Protein AF-A0A9E6VTM2-F1 (afdb_monomer)

Structure (mmCIF, N/CA/C/O backbone):
data_AF-A0A9E6VTM2-F1
#
_entry.id   AF-A0A9E6VTM2-F1
#
loop_
_atom_site.group_PDB
_atom_site.id
_atom_site.type_symbol
_atom_site.label_atom_id
_atom_site.label_alt_id
_atom_site.label_comp_id
_atom_site.label_asym_id
_atom_site.label_entity_id
_atom_site.label_seq_id
_atom_site.pdbx_PDB_ins_code
_atom_site.Cartn_x
_atom_site.Cartn_y
_atom_site.Cartn_z
_atom_site.occupancy
_atom_site.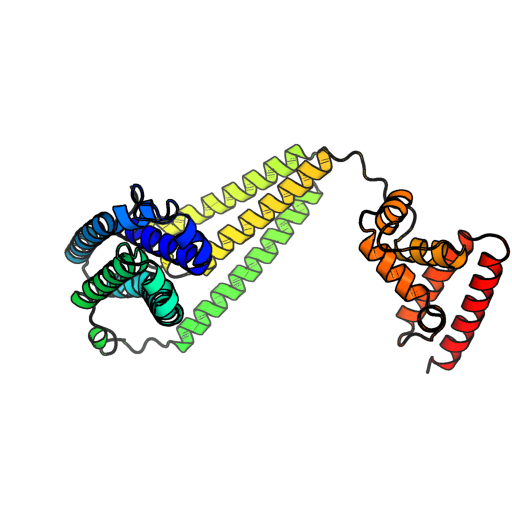B_iso_or_equiv
_atom_site.auth_seq_id
_atom_site.auth_comp_id
_atom_site.auth_asym_id
_atom_site.auth_atom_id
_atom_site.pdbx_PDB_model_num
ATOM 1 N N . MET A 1 1 ? 21.887 11.847 -20.473 1.00 47.59 1 MET A N 1
ATOM 2 C CA . MET A 1 1 ? 21.434 11.194 -21.716 1.00 47.59 1 MET A CA 1
ATOM 3 C C . MET A 1 1 ? 20.920 9.835 -21.279 1.00 47.59 1 MET A C 1
ATOM 5 O O . MET A 1 1 ? 21.710 9.084 -20.726 1.00 47.59 1 MET A O 1
ATOM 9 N N . THR A 1 2 ? 19.608 9.614 -21.324 1.00 58.47 2 THR A N 1
ATOM 10 C CA . THR A 1 2 ? 18.990 8.364 -20.850 1.00 58.47 2 THR A CA 1
ATOM 11 C C . THR A 1 2 ? 19.355 7.230 -21.805 1.00 58.47 2 THR A C 1
ATOM 13 O O . THR A 1 2 ? 19.385 7.455 -23.014 1.00 58.47 2 THR A O 1
ATOM 16 N N . ASP A 1 3 ? 19.664 6.047 -21.276 1.00 86.19 3 ASP A N 1
ATOM 17 C CA . ASP A 1 3 ? 19.927 4.847 -22.076 1.00 86.19 3 ASP A CA 1
ATOM 18 C C . ASP A 1 3 ? 18.663 4.485 -22.884 1.00 86.19 3 ASP A C 1
ATOM 20 O O . ASP A 1 3 ? 17.558 4.437 -22.339 1.00 86.19 3 ASP A O 1
ATOM 24 N N . ASN A 1 4 ? 18.801 4.247 -24.193 1.00 90.94 4 ASN A N 1
ATOM 25 C CA . ASN A 1 4 ? 17.683 3.879 -25.068 1.00 90.94 4 ASN A CA 1
ATOM 26 C C . ASN A 1 4 ? 17.001 2.570 -24.623 1.00 90.94 4 ASN A C 1
ATOM 28 O O . ASN A 1 4 ? 15.799 2.398 -24.837 1.00 90.94 4 ASN A O 1
ATOM 32 N N . ILE A 1 5 ? 17.744 1.660 -23.980 1.00 92.12 5 ILE A N 1
ATOM 33 C CA . ILE A 1 5 ? 17.194 0.432 -23.391 1.00 92.12 5 ILE A CA 1
ATOM 34 C C . ILE A 1 5 ? 16.280 0.768 -22.208 1.00 92.12 5 ILE A C 1
ATOM 36 O O . ILE A 1 5 ? 15.181 0.219 -22.100 1.00 92.12 5 ILE A O 1
ATOM 40 N N . GLU A 1 6 ? 16.702 1.699 -21.351 1.00 92.44 6 GLU A N 1
ATOM 41 C CA . GLU A 1 6 ? 15.925 2.159 -20.197 1.00 92.44 6 GLU A CA 1
ATOM 42 C C . GLU A 1 6 ? 14.650 2.886 -20.640 1.00 92.44 6 GLU A C 1
ATOM 44 O O . GLU A 1 6 ? 13.576 2.629 -20.098 1.00 92.44 6 GLU A O 1
ATOM 49 N N . LEU A 1 7 ? 14.732 3.721 -21.680 1.00 92.44 7 LEU A N 1
ATOM 50 C CA . LEU A 1 7 ? 13.567 4.422 -22.227 1.00 92.44 7 LEU A CA 1
ATOM 51 C C . LEU A 1 7 ? 12.510 3.448 -22.777 1.00 92.44 7 LEU A C 1
ATOM 53 O O . LEU A 1 7 ? 11.313 3.612 -22.523 1.00 92.44 7 LEU A O 1
ATOM 57 N N . HIS A 1 8 ? 12.942 2.404 -23.492 1.00 95.94 8 HIS A N 1
ATOM 58 C CA . HIS A 1 8 ? 12.048 1.351 -23.984 1.00 95.94 8 HIS A CA 1
ATOM 59 C C . HIS A 1 8 ? 11.409 0.558 -22.836 1.00 95.94 8 HIS A C 1
ATOM 61 O O . HIS A 1 8 ? 10.194 0.335 -22.829 1.00 95.94 8 HIS A O 1
ATOM 67 N N . GLN A 1 9 ? 12.206 0.200 -21.824 1.00 95.12 9 GLN A N 1
ATOM 68 C CA . GLN A 1 9 ? 11.729 -0.464 -20.610 1.00 95.12 9 GLN A CA 1
ATOM 69 C C . GLN A 1 9 ? 10.670 0.379 -19.886 1.00 95.12 9 GLN A C 1
ATOM 71 O O . GLN A 1 9 ? 9.600 -0.131 -19.545 1.00 95.12 9 GLN A O 1
ATOM 76 N N . GLU A 1 10 ? 10.935 1.668 -19.665 1.00 94.00 10 GLU A N 1
ATOM 77 C CA . GLU A 1 10 ? 10.018 2.583 -18.985 1.00 94.00 10 GLU A CA 1
ATOM 78 C C . GLU A 1 10 ? 8.695 2.722 -19.750 1.00 94.00 10 GLU A C 1
ATOM 80 O O . GLU A 1 10 ? 7.619 2.697 -19.143 1.00 94.00 10 GLU A O 1
ATOM 85 N N . ASN A 1 11 ? 8.758 2.805 -21.083 1.00 95.00 11 ASN A N 1
ATOM 86 C CA . ASN A 1 11 ? 7.574 2.891 -21.932 1.00 95.00 11 ASN A CA 1
ATOM 87 C C . ASN A 1 11 ? 6.686 1.642 -21.815 1.00 95.00 11 ASN A C 1
ATOM 89 O O . ASN A 1 11 ? 5.478 1.768 -21.596 1.00 95.00 11 ASN A O 1
ATOM 93 N N . ILE A 1 12 ? 7.277 0.443 -21.897 1.00 95.56 12 ILE A N 1
ATOM 94 C CA . ILE A 1 12 ? 6.547 -0.821 -21.711 1.00 95.56 12 ILE A CA 1
ATOM 95 C C . ILE A 1 12 ? 5.970 -0.897 -20.292 1.00 95.56 12 ILE A C 1
ATOM 97 O O . ILE A 1 12 ? 4.799 -1.237 -20.116 1.00 95.56 12 ILE A O 1
ATOM 101 N N . TRP A 1 13 ? 6.756 -0.544 -19.273 1.00 95.00 13 TRP A N 1
ATOM 102 C CA . TRP A 1 13 ? 6.330 -0.630 -17.876 1.00 95.00 13 TRP A CA 1
ATOM 103 C C . TRP A 1 13 ? 5.119 0.254 -17.585 1.00 95.00 13 TRP A C 1
ATOM 105 O O . TRP A 1 13 ? 4.129 -0.221 -17.023 1.00 95.00 13 TRP A O 1
ATOM 115 N N . ARG A 1 14 ? 5.166 1.522 -18.010 1.00 93.88 14 ARG A N 1
ATOM 116 C CA . ARG A 1 14 ? 4.063 2.472 -17.821 1.00 93.88 14 ARG A CA 1
ATOM 117 C C . ARG A 1 14 ? 2.807 2.035 -18.563 1.00 93.88 14 ARG A C 1
ATOM 119 O O . ARG A 1 14 ? 1.719 2.106 -17.991 1.00 93.88 14 ARG A O 1
ATOM 126 N N . PHE A 1 15 ? 2.950 1.528 -19.789 1.00 96.00 15 PHE A N 1
ATOM 127 C CA . PHE A 1 15 ? 1.818 0.976 -20.528 1.00 96.00 15 PHE A CA 1
ATOM 128 C C . PHE A 1 15 ? 1.153 -0.176 -19.759 1.00 96.00 15 PHE A C 1
ATOM 130 O O . PHE A 1 15 ? -0.068 -0.175 -19.589 1.00 96.00 15 PHE A O 1
ATOM 137 N N . ILE A 1 16 ? 1.938 -1.133 -19.249 1.00 94.44 16 ILE A N 1
ATOM 138 C CA . ILE A 1 16 ? 1.422 -2.277 -18.480 1.00 94.44 16 ILE A CA 1
ATOM 139 C C . ILE A 1 16 ? 0.750 -1.811 -17.184 1.00 94.44 16 ILE A C 1
ATOM 141 O O . ILE A 1 16 ? -0.324 -2.304 -16.832 1.00 94.44 16 ILE A O 1
ATOM 145 N N . ASP A 1 17 ? 1.347 -0.862 -16.465 1.00 93.44 17 ASP A N 1
ATOM 146 C CA . ASP A 1 17 ? 0.784 -0.366 -15.208 1.00 93.44 17 ASP A CA 1
ATOM 147 C C . ASP A 1 17 ? -0.589 0.291 -15.423 1.00 93.44 17 ASP A C 1
ATOM 149 O O . ASP A 1 17 ? -1.551 -0.074 -14.747 1.00 93.44 17 ASP A O 1
ATOM 153 N N . ILE A 1 18 ? -0.719 1.165 -16.426 1.00 92.75 18 ILE A N 1
ATOM 154 C CA . ILE A 1 18 ? -1.999 1.806 -16.768 1.00 92.75 18 ILE A CA 1
ATOM 155 C C . ILE A 1 18 ? -3.018 0.758 -17.235 1.00 92.75 18 ILE A C 1
ATOM 157 O O . ILE A 1 18 ? -4.151 0.735 -16.750 1.00 92.75 18 ILE A O 1
ATOM 161 N N . SER A 1 19 ? -2.607 -0.148 -18.125 1.00 92.31 19 SER A N 1
ATOM 162 C CA . SER A 1 19 ? -3.471 -1.200 -18.678 1.00 92.31 19 SER A CA 1
ATOM 163 C C . SER A 1 19 ? -4.052 -2.104 -17.593 1.00 92.31 19 SER A C 1
ATOM 165 O O . SER A 1 19 ? -5.228 -2.449 -17.632 1.00 92.31 19 SER A O 1
ATOM 167 N N . THR A 1 20 ? -3.243 -2.457 -16.591 1.00 92.31 20 THR A N 1
ATOM 168 C CA . THR A 1 20 ? -3.651 -3.388 -15.528 1.00 92.31 20 THR A CA 1
ATOM 169 C C . THR A 1 20 ? -4.470 -2.737 -14.411 1.00 92.31 20 THR A C 1
ATOM 171 O O . THR A 1 20 ? -5.129 -3.456 -13.659 1.00 92.31 20 THR A O 1
ATOM 174 N N . ARG A 1 21 ? -4.450 -1.403 -14.284 1.00 92.75 21 ARG A N 1
ATOM 175 C CA . ARG A 1 21 ? -5.167 -0.664 -13.227 1.00 92.75 21 ARG A CA 1
ATOM 176 C C . ARG A 1 21 ? -6.471 -0.027 -13.696 1.00 92.75 21 ARG A C 1
ATOM 178 O O . ARG A 1 21 ? -7.395 0.118 -12.897 1.00 92.75 21 ARG A O 1
ATOM 185 N N . CYS A 1 22 ? -6.548 0.392 -14.954 1.00 91.44 22 CYS A N 1
ATOM 186 C CA . CYS A 1 22 ? -7.733 1.046 -15.496 1.00 91.44 22 CYS A CA 1
ATOM 187 C C . CYS A 1 22 ? -8.780 0.018 -15.949 1.00 91.44 22 CYS A C 1
ATOM 189 O O . CYS A 1 22 ? -8.457 -1.054 -16.453 1.00 91.44 22 CYS A O 1
ATOM 191 N N . SER A 1 23 ? -10.063 0.351 -15.785 1.00 92.56 23 SER A N 1
ATOM 192 C CA . SER A 1 23 ? -11.151 -0.525 -16.231 1.00 92.56 23 SER A CA 1
ATOM 193 C C . SER A 1 23 ? -11.320 -0.483 -17.755 1.00 92.56 23 SER A C 1
ATOM 195 O O . SER A 1 23 ? -11.167 0.567 -18.377 1.00 92.56 23 SER A O 1
ATOM 197 N N . PHE A 1 24 ? -11.737 -1.598 -18.366 1.00 92.25 24 PHE A N 1
ATOM 198 C CA . PHE A 1 24 ? -12.072 -1.638 -19.800 1.00 92.25 24 PHE A CA 1
ATOM 199 C C . PHE A 1 24 ? -13.166 -0.647 -20.195 1.00 92.25 24 PHE A C 1
ATOM 201 O O . PHE A 1 24 ? -13.128 -0.091 -21.292 1.00 92.25 24 PHE A O 1
ATOM 208 N N . LYS A 1 25 ? -14.102 -0.373 -19.278 1.00 93.50 25 LYS A N 1
ATOM 209 C CA . LYS A 1 25 ? -15.132 0.653 -19.452 1.00 93.50 25 LYS A CA 1
ATOM 210 C C . LYS A 1 25 ? -14.511 2.019 -19.752 1.00 93.50 25 LYS A C 1
ATOM 212 O O . LYS A 1 25 ? -14.904 2.649 -20.727 1.00 93.50 25 LYS A O 1
ATOM 217 N N . TYR A 1 26 ? -13.496 2.417 -18.983 1.00 93.00 26 TYR A N 1
ATOM 218 C CA . TYR A 1 26 ? -12.787 3.675 -19.207 1.00 93.00 26 TYR A CA 1
ATOM 219 C C . TYR A 1 26 ? -12.193 3.743 -20.618 1.00 93.00 26 TYR A C 1
ATOM 221 O O . TYR A 1 26 ? -12.369 4.735 -21.320 1.00 93.00 26 TYR A O 1
ATOM 229 N N . PHE A 1 27 ? -11.515 2.682 -21.065 1.00 91.38 27 PHE A N 1
ATOM 230 C CA . PHE A 1 27 ? -10.920 2.667 -22.401 1.00 91.38 27 PHE A CA 1
ATOM 231 C C . PHE A 1 27 ? -11.981 2.766 -23.496 1.00 91.38 27 PHE A C 1
ATOM 233 O O . PHE A 1 27 ? -11.832 3.571 -24.410 1.00 91.38 27 PHE A O 1
ATOM 240 N N . LYS A 1 28 ? -13.080 2.020 -23.361 1.00 90.38 28 LYS A N 1
ATOM 241 C CA . LYS A 1 28 ? -14.183 2.010 -24.327 1.00 90.38 28 LYS A CA 1
ATOM 242 C C . LYS A 1 28 ? -14.867 3.373 -24.466 1.00 90.38 28 LYS A C 1
ATOM 244 O O . LYS A 1 28 ? -15.203 3.766 -25.576 1.00 90.38 28 LYS A O 1
ATOM 249 N N . GLU A 1 29 ? -15.047 4.095 -23.363 1.00 92.50 29 GLU A N 1
ATOM 250 C CA . GLU A 1 29 ? -15.687 5.421 -23.347 1.00 92.50 29 GLU A CA 1
ATOM 251 C C . GLU A 1 29 ? -14.806 6.531 -23.942 1.00 92.50 29 GLU A C 1
ATOM 253 O O . GLU A 1 29 ? -15.321 7.572 -24.339 1.00 92.50 29 GLU A O 1
ATOM 258 N N . ASN A 1 30 ? -13.489 6.316 -24.022 1.00 89.88 30 ASN A N 1
ATOM 259 C CA . ASN A 1 30 ? -12.522 7.328 -24.459 1.00 89.88 30 ASN A CA 1
ATOM 260 C C . ASN A 1 30 ? -11.929 7.067 -25.856 1.00 89.88 30 ASN A C 1
ATOM 262 O O . ASN A 1 30 ? -11.051 7.813 -26.289 1.00 89.88 30 ASN A O 1
ATOM 266 N N . ILE A 1 31 ? -12.386 6.029 -26.561 1.00 89.94 31 ILE A N 1
ATOM 267 C CA . ILE A 1 31 ? -12.043 5.789 -27.969 1.00 89.94 31 ILE A CA 1
ATOM 268 C C . ILE A 1 31 ? -13.051 6.531 -28.850 1.00 89.94 31 ILE A C 1
ATOM 270 O O . ILE A 1 31 ? -14.263 6.407 -28.671 1.00 89.94 31 ILE A O 1
ATOM 274 N N . SER A 1 32 ? -12.564 7.288 -29.833 1.00 87.12 32 SER A N 1
ATOM 275 C CA . SER A 1 32 ? -13.401 8.008 -30.796 1.00 87.12 32 SER A CA 1
ATOM 276 C C . SER A 1 32 ? -12.893 7.817 -32.229 1.00 87.12 32 SER A C 1
ATOM 278 O O . SER A 1 32 ? -11.809 7.287 -32.464 1.00 87.12 32 SER A O 1
ATOM 280 N N . LYS A 1 33 ? -13.666 8.267 -33.227 1.00 84.12 33 LYS A N 1
ATOM 281 C CA . LYS A 1 33 ? -13.214 8.243 -34.632 1.00 84.12 33 LYS A CA 1
ATOM 282 C C . LYS A 1 33 ? -11.979 9.121 -34.866 1.00 84.12 33 LYS A C 1
ATOM 284 O O . LYS A 1 33 ? -11.169 8.797 -35.724 1.00 84.12 33 LYS A O 1
ATOM 289 N N . THR A 1 34 ? -11.856 10.225 -34.128 1.00 86.50 34 THR A N 1
ATOM 290 C CA . THR A 1 34 ? -10.728 11.164 -34.231 1.00 86.50 34 THR A CA 1
ATOM 291 C C . THR A 1 34 ? -9.561 10.782 -33.329 1.00 86.50 34 THR A C 1
ATOM 293 O O . THR A 1 34 ? -8.441 11.218 -33.574 1.00 86.50 34 THR A O 1
ATOM 296 N N . ASN A 1 35 ? -9.807 9.957 -32.311 1.00 82.56 35 ASN A N 1
ATOM 297 C CA . ASN A 1 35 ? -8.786 9.421 -31.434 1.00 82.56 35 ASN A CA 1
ATOM 298 C C . ASN A 1 35 ? -8.960 7.899 -31.307 1.00 82.56 35 ASN A C 1
ATOM 300 O O . ASN A 1 35 ? -9.694 7.432 -30.428 1.00 82.56 35 ASN A O 1
ATOM 304 N N . PRO A 1 36 ? -8.321 7.118 -32.197 1.00 83.38 36 PRO A N 1
ATOM 305 C CA . PRO A 1 36 ? -8.502 5.670 -32.240 1.00 83.38 36 PRO A CA 1
ATOM 306 C C . PRO A 1 36 ? -7.987 4.977 -30.973 1.00 8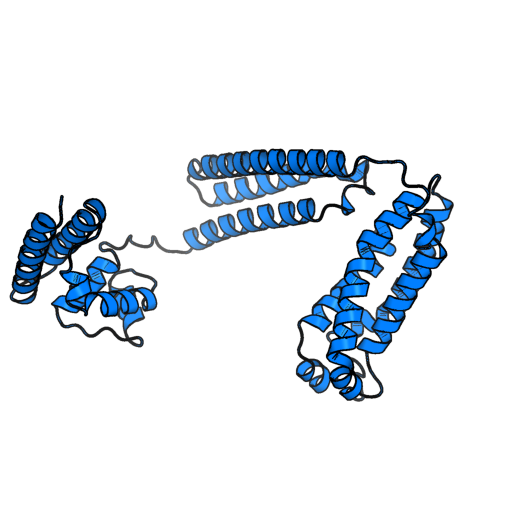3.38 36 PRO A C 1
ATOM 308 O O . PRO A 1 36 ? -8.344 3.829 -30.722 1.00 83.38 36 PRO A O 1
ATOM 311 N N . PHE A 1 37 ? -7.181 5.670 -30.168 1.00 88.25 37 PHE A N 1
ATOM 312 C CA . PHE A 1 37 ? -6.600 5.175 -28.931 1.00 88.25 37 PHE A CA 1
ATOM 313 C C . PHE A 1 37 ? -7.097 6.000 -27.742 1.00 88.25 37 PHE A C 1
ATOM 315 O O . PHE A 1 37 ? -7.325 7.200 -27.851 1.00 88.25 37 PHE A O 1
ATOM 322 N N . SER A 1 38 ? -7.224 5.381 -26.567 1.00 87.50 38 SER A N 1
ATOM 323 C CA . SER A 1 38 ? -7.479 6.148 -25.341 1.00 87.50 38 SER A CA 1
ATOM 324 C C . SER A 1 38 ? -6.367 7.196 -25.150 1.00 87.50 38 SER A C 1
ATOM 326 O O . SER A 1 38 ? -5.194 6.823 -25.256 1.00 87.50 38 SER A O 1
ATOM 328 N N . PRO A 1 39 ? -6.680 8.468 -24.818 1.00 88.62 39 PRO A N 1
ATOM 329 C CA . PRO A 1 39 ? -5.673 9.500 -24.553 1.00 88.62 39 PRO A CA 1
ATOM 330 C C . PRO A 1 39 ? -4.613 9.080 -23.527 1.00 88.62 39 PRO A C 1
ATOM 332 O O . PRO A 1 39 ? -3.472 9.522 -23.614 1.00 88.62 39 PRO A O 1
ATOM 335 N N . LEU A 1 40 ? -4.969 8.200 -22.580 1.00 91.00 40 LEU A N 1
ATOM 336 C CA . LEU A 1 40 ? -4.026 7.672 -21.591 1.00 91.00 40 LEU A CA 1
ATOM 337 C C . LEU A 1 40 ? -2.998 6.709 -22.186 1.00 91.00 40 LEU A C 1
ATOM 339 O O . LEU A 1 40 ? -1.883 6.635 -21.684 1.00 91.00 40 LEU A O 1
ATOM 343 N N . LEU A 1 41 ? -3.368 5.945 -23.216 1.00 93.56 41 LEU A N 1
ATOM 344 C CA . LEU A 1 41 ? -2.508 4.912 -23.799 1.00 93.56 41 LEU A CA 1
ATOM 345 C C . LEU A 1 41 ? -1.828 5.367 -25.092 1.00 93.56 41 LEU A C 1
ATOM 347 O O . LEU A 1 41 ? -0.749 4.872 -25.413 1.00 93.56 41 LEU A O 1
ATOM 351 N N . ALA A 1 42 ? -2.420 6.327 -25.807 1.00 92.06 42 ALA A N 1
ATOM 352 C CA . ALA A 1 42 ? -1.932 6.801 -27.098 1.00 92.06 42 ALA A CA 1
ATOM 353 C C . ALA A 1 42 ? -0.442 7.205 -27.090 1.00 92.06 42 ALA A C 1
ATOM 355 O O . ALA A 1 42 ? 0.275 6.757 -27.984 1.00 92.06 42 ALA A O 1
ATOM 356 N N . PRO A 1 43 ? 0.083 7.955 -26.093 1.00 94.12 43 PRO A N 1
ATOM 357 C CA . PRO A 1 43 ? 1.497 8.335 -26.085 1.00 94.12 43 PRO A CA 1
ATOM 358 C C . PRO A 1 43 ? 2.447 7.135 -26.033 1.00 94.12 43 PRO A C 1
ATOM 360 O O . PRO A 1 43 ? 3.514 7.168 -26.641 1.00 94.12 43 PRO A O 1
ATOM 363 N N . PHE A 1 44 ? 2.063 6.069 -25.331 1.00 93.75 44 PHE A N 1
ATOM 364 C CA . PHE A 1 44 ? 2.899 4.880 -25.179 1.00 93.75 44 PHE A CA 1
ATOM 365 C C . PHE A 1 44 ? 2.897 4.035 -26.447 1.00 93.75 44 PHE A C 1
ATOM 367 O O . PHE A 1 44 ? 3.956 3.597 -26.885 1.00 93.75 44 PHE A O 1
ATOM 374 N N . VAL A 1 45 ? 1.724 3.857 -27.061 1.00 92.75 45 VAL A N 1
ATOM 375 C CA . VAL A 1 45 ? 1.560 3.083 -28.300 1.00 92.75 45 VAL A CA 1
ATOM 376 C C . VAL A 1 45 ? 2.244 3.785 -29.472 1.00 92.75 45 VAL A C 1
ATOM 378 O O . VAL A 1 45 ? 3.000 3.153 -30.207 1.00 92.75 45 VAL A O 1
ATOM 381 N N . ASN A 1 46 ? 2.046 5.100 -29.612 1.00 92.12 46 ASN A N 1
ATOM 382 C CA . ASN A 1 46 ? 2.619 5.880 -30.712 1.00 92.12 46 ASN A CA 1
ATOM 383 C C . ASN A 1 46 ? 4.155 5.871 -30.691 1.00 92.12 46 ASN A C 1
ATOM 385 O O . ASN A 1 46 ? 4.784 5.856 -31.746 1.00 92.12 46 ASN A O 1
ATOM 389 N N . ASN A 1 47 ? 4.759 5.842 -29.499 1.00 93.25 47 ASN A N 1
ATOM 390 C CA . ASN A 1 47 ? 6.213 5.821 -29.346 1.00 93.25 47 ASN A CA 1
ATOM 391 C C . ASN A 1 47 ? 6.804 4.407 -29.248 1.00 93.25 47 ASN A C 1
ATOM 393 O O . ASN A 1 47 ? 8.010 4.247 -29.427 1.00 93.25 47 ASN A O 1
ATOM 397 N N . ALA A 1 48 ? 5.992 3.372 -29.003 1.00 93.62 48 ALA A N 1
ATOM 398 C CA . ALA A 1 48 ? 6.479 2.020 -28.729 1.00 93.62 48 ALA A CA 1
ATOM 399 C C . ALA A 1 48 ? 7.366 1.466 -29.849 1.00 93.62 48 ALA A C 1
ATOM 401 O O . ALA A 1 48 ? 8.419 0.894 -29.575 1.00 93.62 48 ALA A O 1
ATOM 402 N N . ARG A 1 49 ? 6.979 1.675 -31.115 1.00 95.69 49 ARG A N 1
ATOM 403 C CA . ARG A 1 49 ? 7.782 1.211 -32.255 1.00 95.69 49 ARG A CA 1
ATOM 404 C C . ARG A 1 49 ? 9.099 1.972 -32.378 1.00 95.69 49 ARG A C 1
ATOM 406 O O . ARG A 1 49 ? 10.127 1.354 -32.627 1.00 95.69 49 ARG A O 1
ATOM 413 N N . LEU A 1 50 ? 9.079 3.289 -32.169 1.00 94.31 50 LEU A N 1
ATOM 414 C CA . LEU A 1 50 ? 10.288 4.113 -32.184 1.00 94.31 50 LEU A CA 1
ATOM 415 C C . LEU A 1 50 ? 11.278 3.655 -31.104 1.00 94.31 50 LEU A C 1
ATOM 417 O O . LEU A 1 50 ? 12.456 3.456 -31.402 1.00 94.31 50 LEU A O 1
ATOM 421 N N . TYR A 1 51 ? 10.798 3.459 -29.875 1.00 95.94 51 TYR A N 1
ATOM 422 C CA . TYR A 1 51 ? 11.632 3.021 -28.757 1.00 95.94 51 TYR A CA 1
ATOM 423 C C . TYR A 1 51 ? 12.140 1.594 -28.931 1.00 95.94 51 TYR A C 1
ATOM 425 O O . TYR A 1 51 ? 13.299 1.333 -28.627 1.00 95.94 51 TYR A O 1
ATOM 433 N N . PHE A 1 52 ? 11.348 0.702 -29.526 1.00 97.12 52 PHE A N 1
ATOM 434 C CA . PHE A 1 52 ? 11.816 -0.635 -29.880 1.00 97.12 52 PHE A CA 1
ATOM 435 C C . PHE A 1 52 ? 12.978 -0.598 -30.892 1.00 97.12 52 PHE A C 1
ATOM 437 O O . PHE A 1 52 ? 13.998 -1.255 -30.693 1.00 97.12 52 PHE A O 1
ATOM 444 N N . GLU A 1 53 ? 12.888 0.219 -31.946 1.00 95.75 53 GLU A N 1
ATOM 445 C CA . GLU A 1 53 ? 13.989 0.354 -32.915 1.00 95.75 53 GLU A CA 1
ATOM 446 C C . GLU A 1 53 ? 15.229 1.044 -32.313 1.00 95.75 53 GLU A C 1
ATOM 448 O O . GLU A 1 53 ? 16.365 0.784 -32.719 1.00 95.75 53 GLU A O 1
ATOM 453 N N . GLN A 1 54 ? 15.053 1.933 -31.331 1.00 93.56 54 GLN A N 1
ATOM 454 C CA . GLN A 1 54 ? 16.169 2.488 -30.557 1.00 93.56 54 GLN A CA 1
ATOM 455 C C . GLN A 1 54 ? 16.811 1.431 -29.651 1.00 93.56 54 GLN A C 1
ATOM 457 O O . GLN A 1 54 ? 18.033 1.298 -29.666 1.00 93.56 54 GLN A O 1
ATOM 462 N N . PHE A 1 55 ? 16.002 0.635 -28.949 1.00 96.69 55 PHE A N 1
ATOM 463 C CA . PHE A 1 55 ? 16.444 -0.501 -28.141 1.00 96.69 55 PHE A CA 1
ATOM 464 C C . PHE A 1 55 ? 17.295 -1.478 -28.960 1.00 96.69 55 PHE A C 1
ATOM 466 O O . PHE A 1 55 ? 18.404 -1.806 -28.549 1.00 96.69 55 PHE A O 1
ATOM 473 N N . LYS A 1 56 ? 16.836 -1.873 -30.156 1.00 97.31 56 LYS A N 1
ATOM 474 C CA . LYS A 1 56 ? 17.595 -2.755 -31.060 1.00 97.31 56 LYS A CA 1
ATOM 475 C C . LYS A 1 56 ? 18.980 -2.208 -31.384 1.00 97.31 56 LYS A C 1
ATOM 477 O O . LYS A 1 56 ? 19.972 -2.929 -31.305 1.00 97.31 56 LYS A O 1
ATOM 482 N N . ARG A 1 57 ? 19.050 -0.928 -31.762 1.00 94.56 57 ARG A N 1
ATOM 483 C CA . ARG A 1 57 ? 20.318 -0.270 -32.109 1.00 94.56 57 ARG A CA 1
ATOM 484 C C . ARG A 1 57 ? 21.264 -0.219 -30.916 1.00 94.56 57 ARG A C 1
ATOM 486 O O . ARG A 1 57 ? 22.431 -0.568 -31.062 1.00 94.56 57 ARG A O 1
ATOM 493 N N . GLU A 1 58 ? 20.757 0.168 -29.751 1.00 94.75 58 GLU A N 1
ATOM 494 C CA . GLU A 1 58 ? 21.558 0.253 -28.530 1.00 94.75 58 GLU A CA 1
ATOM 495 C C . GLU A 1 58 ? 22.064 -1.121 -28.090 1.00 94.75 58 GLU A C 1
ATOM 497 O O . GLU A 1 58 ? 23.241 -1.267 -27.773 1.00 94.75 58 GLU A O 1
ATOM 502 N N . LEU A 1 59 ? 21.220 -2.152 -28.168 1.00 94.88 59 LEU A N 1
ATOM 503 C CA . LEU A 1 59 ? 21.610 -3.524 -27.863 1.00 94.88 59 LEU A CA 1
ATOM 504 C C . LEU A 1 59 ? 22.778 -3.985 -28.743 1.00 94.88 59 LEU A C 1
ATOM 506 O O . LEU A 1 59 ? 23.767 -4.507 -28.233 1.00 94.88 59 LEU A O 1
ATOM 510 N N . VAL A 1 60 ? 22.715 -3.734 -30.053 1.00 94.56 60 VAL A N 1
ATOM 511 C CA . VAL A 1 60 ? 23.815 -4.055 -30.978 1.00 94.56 60 VAL A CA 1
ATOM 512 C C . VAL A 1 60 ? 25.095 -3.294 -30.615 1.00 94.56 60 VAL A C 1
ATOM 514 O O . VAL A 1 60 ? 26.179 -3.880 -30.621 1.00 94.56 60 VAL A O 1
ATOM 517 N N . ILE A 1 61 ? 24.989 -2.011 -30.258 1.00 91.50 61 ILE A N 1
ATOM 518 C CA . ILE A 1 61 ? 26.135 -1.196 -29.831 1.00 91.50 61 ILE A CA 1
ATOM 519 C C . ILE A 1 61 ? 26.752 -1.768 -28.550 1.00 91.50 61 ILE A C 1
ATOM 521 O O . ILE A 1 61 ? 27.972 -1.936 -28.494 1.00 91.50 61 ILE A O 1
ATOM 525 N N . GLN A 1 62 ? 25.943 -2.102 -27.543 1.00 92.44 62 GLN A N 1
ATOM 526 C CA . GLN A 1 62 ? 26.427 -2.694 -26.294 1.00 92.44 62 GLN A CA 1
ATOM 527 C C . GLN A 1 62 ? 27.104 -4.045 -26.542 1.00 92.44 62 GLN A C 1
ATOM 529 O O . GLN A 1 62 ? 28.208 -4.273 -26.048 1.00 92.44 62 GLN A O 1
ATOM 534 N N . LEU A 1 63 ? 26.508 -4.898 -27.378 1.00 92.44 63 LEU A N 1
ATOM 535 C CA . LEU A 1 63 ? 27.084 -6.185 -27.769 1.00 92.44 63 LEU A CA 1
ATOM 536 C C . LEU A 1 63 ? 28.426 -6.029 -28.495 1.00 92.44 63 LEU A C 1
ATOM 538 O O . LEU A 1 63 ? 29.364 -6.752 -28.178 1.00 92.44 63 LEU A O 1
ATOM 542 N N . SER A 1 64 ? 28.558 -5.064 -29.412 1.00 92.56 64 SER A N 1
ATOM 543 C CA . SER A 1 64 ? 29.815 -4.829 -30.145 1.00 92.56 64 SER A CA 1
ATOM 544 C C . SER A 1 64 ? 30.982 -4.382 -29.256 1.00 92.56 64 SER A C 1
ATOM 546 O O . SER A 1 64 ? 32.142 -4.561 -29.620 1.00 92.56 64 SER A O 1
ATOM 548 N N . LYS A 1 65 ? 30.679 -3.792 -28.094 1.00 92.62 65 LYS A N 1
ATOM 549 C CA . LYS A 1 65 ? 31.665 -3.288 -27.129 1.00 92.62 65 LYS A CA 1
ATOM 550 C C . LYS A 1 65 ? 31.966 -4.298 -26.019 1.00 92.62 65 LYS A C 1
ATOM 552 O O . LYS A 1 65 ? 32.914 -4.103 -25.261 1.00 92.62 65 LYS A O 1
ATOM 557 N N . ALA A 1 66 ? 31.149 -5.340 -25.876 1.00 90.44 66 ALA A N 1
ATOM 558 C CA . ALA A 1 66 ? 31.229 -6.263 -24.758 1.00 90.44 66 ALA A CA 1
ATOM 559 C C . ALA A 1 66 ? 32.294 -7.342 -24.991 1.00 90.44 66 ALA A C 1
ATOM 561 O O . ALA A 1 66 ? 32.220 -8.112 -25.942 1.00 90.44 66 ALA A O 1
ATOM 562 N N . ILE A 1 67 ? 33.239 -7.462 -24.054 1.00 91.44 67 ILE A N 1
ATOM 563 C CA . ILE A 1 67 ? 34.181 -8.596 -24.015 1.00 91.44 67 ILE A CA 1
ATOM 564 C C . ILE A 1 67 ? 33.430 -9.894 -23.670 1.00 91.44 67 ILE A C 1
ATOM 566 O O . ILE A 1 67 ? 33.727 -10.959 -24.201 1.00 91.44 67 ILE A O 1
ATOM 570 N N . ASN A 1 68 ? 32.435 -9.798 -22.783 1.00 89.12 68 ASN A N 1
ATOM 571 C CA . ASN A 1 68 ? 31.550 -10.892 -22.408 1.00 89.12 68 ASN A CA 1
ATOM 572 C C . ASN A 1 68 ? 30.094 -10.397 -22.463 1.00 89.12 68 ASN A C 1
ATOM 574 O O . ASN A 1 68 ? 29.735 -9.535 -21.659 1.00 89.12 68 ASN A O 1
ATOM 578 N N . PRO A 1 69 ? 29.250 -10.919 -23.370 1.00 89.81 69 PRO A N 1
ATOM 579 C CA . PRO A 1 69 ? 27.867 -10.470 -23.501 1.00 89.81 69 PRO A CA 1
ATOM 580 C C . PRO A 1 69 ? 26.929 -11.090 -22.449 1.00 89.81 69 PRO A C 1
ATOM 582 O O . PRO A 1 69 ? 25.814 -10.605 -22.275 1.00 89.81 69 PRO A O 1
ATOM 585 N N . ALA A 1 70 ? 27.346 -12.127 -21.710 1.00 91.19 70 ALA A N 1
ATOM 586 C CA . ALA A 1 70 ? 26.468 -12.829 -20.767 1.00 91.19 70 ALA A CA 1
ATOM 587 C C . ALA A 1 70 ? 25.850 -11.924 -19.675 1.00 91.19 70 ALA A C 1
ATOM 589 O O . ALA A 1 70 ? 24.646 -12.047 -19.440 1.00 91.19 70 ALA A O 1
ATOM 590 N N . PRO A 1 71 ? 26.586 -10.981 -19.045 1.00 91.50 71 PRO A N 1
ATOM 591 C CA . PRO A 1 71 ? 25.995 -10.047 -18.085 1.00 91.50 71 PRO A CA 1
ATOM 592 C C . PRO A 1 71 ? 24.884 -9.176 -18.683 1.00 91.50 71 PRO A C 1
ATOM 594 O O . PRO A 1 71 ? 23.891 -8.925 -18.006 1.00 91.50 71 PRO A O 1
ATOM 597 N N . ILE A 1 72 ? 25.013 -8.772 -19.954 1.00 91.56 72 ILE A N 1
ATOM 598 C CA . ILE A 1 72 ? 23.984 -7.998 -20.670 1.00 91.56 72 ILE A CA 1
ATOM 599 C C . ILE A 1 72 ? 22.715 -8.845 -20.817 1.00 91.56 72 ILE A C 1
ATOM 601 O O . ILE A 1 72 ? 21.619 -8.376 -20.528 1.00 91.56 72 ILE A O 1
ATOM 605 N N . GLY A 1 73 ? 22.858 -10.117 -21.198 1.00 93.50 73 GLY A N 1
ATOM 606 C CA . GLY A 1 73 ? 21.726 -11.039 -21.309 1.00 93.50 73 GLY A CA 1
ATOM 607 C C . GLY A 1 73 ? 20.989 -11.245 -19.984 1.00 93.50 73 GLY A C 1
ATOM 608 O O . GLY A 1 73 ? 19.760 -11.202 -19.951 1.00 93.50 73 GLY A O 1
ATOM 609 N N . ILE A 1 74 ? 21.726 -11.425 -18.881 1.00 89.69 74 ILE A N 1
ATOM 610 C CA . ILE A 1 74 ? 21.141 -11.562 -17.536 1.00 89.69 74 ILE A CA 1
ATOM 611 C C . ILE A 1 74 ? 20.375 -10.289 -17.154 1.00 89.69 74 ILE A C 1
ATOM 613 O O . ILE A 1 74 ? 19.228 -10.373 -16.712 1.00 89.69 74 ILE A O 1
ATOM 617 N N . ASP A 1 75 ? 20.983 -9.120 -17.363 1.00 92.25 75 ASP A N 1
ATOM 618 C CA . ASP A 1 75 ? 20.375 -7.824 -17.071 1.00 92.25 75 ASP A CA 1
ATOM 619 C C . ASP A 1 75 ? 19.073 -7.609 -17.862 1.00 92.25 75 ASP A C 1
ATOM 621 O O . ASP A 1 75 ? 18.017 -7.382 -17.267 1.00 92.25 75 ASP A O 1
ATOM 625 N N . LEU A 1 76 ? 19.097 -7.802 -19.183 1.00 94.69 76 LEU A N 1
ATOM 626 C CA . LEU A 1 76 ? 17.915 -7.657 -20.038 1.00 94.69 76 LEU A CA 1
ATOM 627 C C . LEU A 1 76 ? 16.785 -8.610 -19.647 1.00 94.69 76 LEU A C 1
ATOM 629 O O . LEU A 1 76 ? 15.636 -8.185 -19.524 1.00 94.69 76 LEU A O 1
ATOM 633 N N . ARG A 1 77 ? 17.087 -9.888 -19.394 1.00 93.75 77 ARG A N 1
ATOM 634 C CA . ARG A 1 77 ? 16.070 -10.844 -18.931 1.00 93.75 77 ARG A CA 1
ATOM 635 C C . ARG A 1 77 ? 15.467 -10.407 -17.600 1.00 93.75 77 ARG A C 1
ATOM 637 O O . ARG A 1 77 ? 14.246 -10.414 -17.464 1.00 93.75 77 ARG A O 1
ATOM 644 N N . SER A 1 78 ? 16.295 -9.968 -16.650 1.00 90.50 78 SER A N 1
ATOM 645 C CA . SER A 1 78 ? 15.821 -9.510 -15.338 1.00 90.50 78 SER A CA 1
ATOM 646 C C . SER A 1 78 ? 14.879 -8.300 -15.434 1.00 90.50 78 SER A C 1
ATOM 648 O O . SER A 1 78 ? 13.885 -8.235 -14.710 1.00 90.50 78 SER A O 1
ATOM 650 N N . ARG A 1 79 ? 15.143 -7.378 -16.371 1.00 92.00 79 ARG A N 1
ATOM 651 C CA . ARG A 1 79 ? 14.344 -6.164 -16.595 1.00 92.00 79 ARG A CA 1
ATOM 652 C C . ARG A 1 79 ? 13.042 -6.434 -17.343 1.00 92.00 79 ARG A C 1
ATOM 654 O O . ARG A 1 79 ? 12.001 -5.896 -16.968 1.00 92.00 79 ARG A O 1
ATOM 661 N N . PHE A 1 80 ? 13.100 -7.245 -18.400 1.00 95.19 80 PHE A N 1
ATOM 662 C CA . PHE A 1 80 ? 11.997 -7.396 -19.347 1.00 95.19 80 PHE A CA 1
ATOM 663 C C . PHE A 1 80 ? 11.131 -8.638 -19.094 1.00 95.19 80 PHE A C 1
ATOM 665 O O . PHE A 1 80 ? 9.915 -8.551 -19.221 1.00 95.19 80 PHE A O 1
ATOM 672 N N . TYR A 1 81 ? 11.673 -9.794 -18.704 1.00 95.12 81 TYR A N 1
ATOM 673 C CA . TYR A 1 81 ? 10.869 -11.031 -18.727 1.00 95.12 81 TYR A CA 1
ATOM 674 C C . TYR A 1 81 ? 9.709 -10.993 -17.729 1.00 95.12 81 TYR A C 1
ATOM 676 O O . TYR A 1 81 ? 8.576 -11.291 -18.094 1.00 95.12 81 TYR A O 1
ATOM 684 N N . LEU A 1 82 ? 9.943 -10.489 -16.513 1.00 90.75 82 LEU A N 1
ATOM 685 C CA . LEU A 1 82 ? 8.885 -10.373 -15.507 1.00 90.75 82 LEU A CA 1
ATOM 686 C C . LEU A 1 82 ? 7.711 -9.498 -15.983 1.00 90.75 82 LEU A C 1
ATOM 688 O O . LEU A 1 82 ? 6.547 -9.821 -15.734 1.00 90.75 82 LEU A O 1
ATOM 692 N N . MET A 1 83 ? 7.994 -8.380 -16.662 1.00 93.56 83 MET A N 1
ATOM 693 C CA . MET A 1 83 ? 6.948 -7.498 -17.192 1.00 93.56 83 MET A CA 1
ATOM 694 C C . MET A 1 83 ? 6.250 -8.101 -18.417 1.00 93.56 83 MET A C 1
ATOM 696 O O . MET A 1 83 ? 5.028 -7.993 -18.520 1.00 93.56 83 MET A O 1
ATOM 700 N N . ILE A 1 84 ? 6.997 -8.772 -19.299 1.00 95.19 84 ILE A N 1
ATOM 701 C CA . ILE A 1 84 ? 6.468 -9.455 -20.485 1.00 95.19 84 ILE A CA 1
ATOM 702 C C . ILE A 1 84 ? 5.495 -10.557 -20.055 1.00 95.19 84 ILE A C 1
ATOM 704 O O . ILE A 1 84 ? 4.360 -10.601 -20.535 1.00 95.19 84 ILE A O 1
ATOM 708 N N . ASP A 1 85 ? 5.887 -11.387 -19.089 1.00 93.50 85 ASP A N 1
ATOM 709 C CA . ASP A 1 85 ? 5.051 -12.468 -18.567 1.00 93.50 85 ASP A CA 1
ATOM 710 C C . ASP A 1 85 ? 3.814 -11.916 -17.861 1.00 93.50 85 ASP A C 1
ATOM 712 O O . ASP A 1 85 ? 2.696 -12.393 -18.074 1.00 93.50 85 ASP A O 1
ATOM 716 N N . ARG A 1 86 ? 3.977 -10.862 -17.048 1.00 93.19 86 ARG A N 1
ATOM 717 C CA . ARG A 1 86 ? 2.849 -10.183 -16.396 1.00 93.19 86 ARG A CA 1
ATOM 718 C C . ARG A 1 86 ? 1.837 -9.677 -17.422 1.00 93.19 86 ARG A C 1
ATOM 720 O O . ARG A 1 86 ? 0.637 -9.867 -17.221 1.00 93.19 86 ARG A O 1
ATOM 727 N N . TYR A 1 87 ? 2.300 -9.037 -18.495 1.00 96.81 87 TYR A N 1
ATOM 728 C CA . TYR A 1 87 ? 1.414 -8.506 -19.525 1.00 96.81 87 TYR A CA 1
ATOM 729 C C . TYR A 1 87 ? 0.744 -9.609 -20.339 1.00 96.81 87 TYR A C 1
ATOM 731 O O . TYR A 1 87 ? -0.468 -9.567 -20.515 1.00 96.81 87 TYR A O 1
ATOM 739 N N . THR A 1 88 ? 1.489 -10.629 -20.760 1.00 96.25 88 THR A N 1
ATOM 740 C CA . THR A 1 88 ? 0.958 -11.763 -21.537 1.00 96.25 88 THR A CA 1
ATOM 741 C C . THR A 1 88 ? -0.115 -12.525 -20.748 1.00 96.25 88 THR A C 1
ATOM 743 O O . THR A 1 88 ? -1.192 -12.840 -21.264 1.00 96.25 88 THR A O 1
ATOM 746 N N . ASN A 1 89 ? 0.120 -12.740 -19.450 1.00 96.00 89 ASN A N 1
ATOM 747 C CA . ASN A 1 89 ? -0.860 -13.339 -18.542 1.00 96.00 89 ASN A CA 1
ATOM 748 C C . ASN A 1 89 ? -2.091 -12.449 -18.323 1.00 96.00 89 ASN A C 1
ATOM 750 O O . ASN A 1 89 ? -3.207 -12.949 -18.196 1.00 96.00 89 ASN A O 1
ATOM 754 N N . TRP A 1 90 ? -1.913 -11.130 -18.242 1.00 97.12 90 TRP A N 1
ATOM 755 C CA . TRP A 1 90 ? -3.040 -10.208 -18.129 1.00 97.12 90 TRP A CA 1
ATOM 756 C C . TRP A 1 90 ? -3.852 -10.146 -19.428 1.00 97.12 90 TRP A C 1
ATOM 758 O O . TRP A 1 90 ? -5.077 -10.217 -19.373 1.00 97.12 90 TRP A O 1
ATOM 768 N N . TYR A 1 91 ? -3.189 -10.073 -20.582 1.00 97.31 91 TYR A N 1
ATOM 769 C CA . TYR A 1 91 ? -3.817 -10.008 -21.900 1.00 97.31 91 TYR A CA 1
ATOM 770 C C . TYR A 1 91 ? -4.688 -11.243 -22.152 1.00 97.31 91 TYR A C 1
ATOM 772 O O . TYR A 1 91 ? -5.872 -11.110 -22.448 1.00 97.31 91 TYR A O 1
ATOM 780 N N . SER A 1 92 ? -4.139 -12.446 -21.943 1.00 97.06 92 SER A N 1
ATOM 781 C CA . SER A 1 92 ? -4.870 -13.713 -22.124 1.00 97.06 92 SER A CA 1
ATOM 782 C C . SER A 1 92 ? -6.128 -13.805 -21.255 1.00 97.06 92 SER A C 1
ATOM 784 O O . SER A 1 92 ? -7.187 -14.186 -21.745 1.00 97.06 92 SER A O 1
ATOM 786 N N . LYS A 1 93 ? -6.056 -13.376 -19.988 1.00 97.56 93 LYS A N 1
ATOM 787 C CA . LYS A 1 93 ? -7.214 -13.344 -19.075 1.00 97.56 93 LYS A CA 1
ATOM 788 C C . LYS A 1 93 ? -8.295 -12.339 -19.472 1.00 97.56 93 LYS A C 1
ATOM 790 O O . LYS A 1 93 ? -9.413 -12.440 -18.979 1.00 97.56 93 LYS A O 1
ATOM 795 N N . ASN A 1 94 ? -7.966 -11.354 -20.304 1.00 96.94 94 ASN A N 1
ATOM 796 C CA . ASN A 1 94 ? -8.865 -10.261 -20.667 1.00 96.94 94 ASN A CA 1
ATOM 797 C C . ASN A 1 94 ? -9.177 -10.211 -22.168 1.00 96.94 94 ASN A C 1
ATOM 799 O O . ASN A 1 94 ? -9.717 -9.209 -22.639 1.00 96.94 94 ASN A O 1
ATOM 803 N N . ILE A 1 95 ? -8.869 -11.274 -22.916 1.00 96.81 95 ILE A N 1
ATOM 804 C CA . ILE A 1 95 ? -8.955 -11.285 -24.380 1.00 96.81 95 ILE A CA 1
ATOM 805 C C . ILE A 1 95 ? -10.362 -10.954 -24.902 1.00 96.81 95 ILE A C 1
ATOM 807 O O . ILE A 1 95 ? -10.496 -10.214 -25.871 1.00 96.81 95 ILE A O 1
ATOM 811 N N . GLU A 1 96 ? -11.423 -11.398 -24.221 1.00 96.19 96 GLU A N 1
ATOM 812 C CA . GLU A 1 96 ? -12.812 -11.089 -24.598 1.00 96.19 96 GLU A CA 1
ATOM 813 C C . GLU A 1 96 ? -13.125 -9.587 -24.488 1.00 96.19 96 GLU A C 1
ATOM 815 O O . GLU A 1 96 ? -13.668 -8.981 -25.416 1.00 96.19 96 GLU A O 1
ATOM 820 N N . ASN A 1 97 ? -12.722 -8.957 -23.379 1.00 95.00 97 ASN A N 1
ATOM 821 C CA . ASN A 1 97 ? -12.890 -7.518 -23.171 1.00 95.00 97 ASN A CA 1
ATOM 822 C C . ASN A 1 97 ? -12.064 -6.711 -24.175 1.00 95.00 97 ASN A C 1
ATOM 824 O O . ASN A 1 97 ? -12.540 -5.709 -24.709 1.00 95.00 97 ASN A O 1
ATOM 828 N N . ILE A 1 98 ? -10.844 -7.168 -24.444 1.00 95.19 98 ILE A N 1
ATOM 829 C CA . ILE A 1 98 ? -9.918 -6.571 -25.403 1.00 95.19 98 ILE A CA 1
ATOM 830 C C . ILE A 1 98 ? -10.511 -6.614 -26.821 1.00 95.19 98 ILE A C 1
ATOM 832 O O . ILE A 1 98 ? -10.588 -5.578 -27.481 1.00 95.19 98 ILE A O 1
ATOM 836 N N . ASN A 1 99 ? -11.033 -7.764 -27.254 1.00 93.81 99 ASN A N 1
ATOM 837 C CA . ASN A 1 99 ? -11.667 -7.928 -28.567 1.00 93.81 99 ASN A CA 1
ATOM 838 C C . ASN A 1 99 ? -12.911 -7.040 -28.737 1.00 93.81 99 ASN A C 1
ATOM 840 O O . ASN A 1 99 ? -13.214 -6.592 -29.844 1.00 93.81 99 ASN A O 1
ATOM 844 N N . SER A 1 100 ? -13.605 -6.713 -27.641 1.00 92.94 100 SER A N 1
ATOM 845 C CA . SER A 1 100 ? -14.766 -5.812 -27.667 1.00 92.94 100 SER A CA 1
ATOM 846 C C . SER A 1 100 ? -14.435 -4.353 -28.029 1.00 92.94 100 SER A C 1
ATOM 848 O O . SER A 1 100 ? -15.350 -3.571 -28.302 1.00 92.94 100 SER A O 1
ATOM 850 N N . LEU A 1 101 ? -13.149 -3.975 -28.045 1.00 89.12 101 LEU A N 1
ATOM 851 C CA . LEU A 1 101 ? -12.677 -2.634 -28.418 1.00 89.12 101 LEU A CA 1
ATOM 852 C C . LEU A 1 101 ? -12.580 -2.433 -29.942 1.00 89.12 101 LEU A C 1
ATOM 854 O O . LEU A 1 101 ? -12.448 -1.300 -30.406 1.00 89.12 101 LEU A O 1
ATOM 858 N N . GLY A 1 102 ? -12.696 -3.505 -30.732 1.00 88.38 102 GLY A N 1
ATOM 859 C CA . GLY A 1 102 ? -12.722 -3.447 -32.194 1.00 88.38 102 GLY A CA 1
ATOM 860 C C . GLY A 1 102 ? -11.350 -3.222 -32.841 1.00 88.38 102 GLY A C 1
ATOM 861 O O . GLY A 1 102 ? -10.315 -3.585 -32.292 1.00 88.38 102 GLY A O 1
ATOM 862 N N . ARG A 1 103 ? -11.340 -2.638 -34.050 1.00 82.06 103 ARG A N 1
ATOM 863 C CA . ARG A 1 103 ? -10.161 -2.590 -34.945 1.00 82.06 103 ARG A CA 1
ATOM 864 C C . ARG A 1 103 ? -8.965 -1.778 -34.425 1.00 82.06 103 ARG A C 1
ATOM 866 O O . ARG A 1 103 ? -7.869 -1.948 -34.941 1.00 82.06 103 ARG A O 1
ATOM 873 N N . ASN A 1 104 ? -9.152 -0.918 -33.425 1.00 82.50 104 ASN A N 1
ATOM 874 C CA . ASN A 1 104 ? -8.098 -0.046 -32.890 1.00 82.50 104 ASN A CA 1
ATOM 875 C C . ASN A 1 104 ? -7.601 -0.541 -31.527 1.00 82.50 104 ASN A C 1
ATOM 877 O O . ASN A 1 104 ? -7.547 0.195 -30.540 1.00 82.50 104 ASN A O 1
ATOM 881 N N . ASN A 1 105 ? -7.274 -1.828 -31.465 1.00 89.94 105 ASN A N 1
ATOM 882 C CA . ASN A 1 105 ? -6.902 -2.495 -30.233 1.00 89.94 105 ASN A CA 1
ATOM 883 C C . ASN A 1 105 ? -5.451 -2.181 -29.821 1.00 89.94 105 ASN A C 1
ATOM 885 O O . ASN A 1 105 ? -4.503 -2.869 -30.200 1.00 89.94 105 ASN A O 1
ATOM 889 N N . VAL A 1 106 ? -5.283 -1.153 -28.986 1.00 94.12 106 VAL A N 1
ATOM 890 C CA . VAL A 1 106 ? -3.983 -0.761 -28.404 1.00 94.12 106 VAL A CA 1
ATOM 891 C C . VAL A 1 106 ? -3.269 -1.893 -27.668 1.00 94.12 106 VAL A C 1
ATOM 893 O O . VAL A 1 106 ? -2.039 -1.924 -27.638 1.00 94.12 106 VAL A O 1
ATOM 896 N N . PHE A 1 107 ? -4.018 -2.821 -27.071 1.00 95.94 107 PHE A N 1
ATOM 897 C CA . PHE A 1 107 ? -3.442 -3.903 -26.281 1.00 95.94 107 PHE A CA 1
ATOM 898 C C . PHE A 1 107 ? -2.765 -4.941 -27.171 1.00 95.94 107 PHE A C 1
ATOM 900 O O . PHE A 1 107 ? -1.713 -5.462 -26.811 1.00 95.94 107 PHE A O 1
ATOM 907 N N . GLU A 1 108 ? -3.340 -5.221 -28.337 1.00 95.94 108 GLU A N 1
ATOM 908 C CA . GLU A 1 108 ? -2.762 -6.135 -29.322 1.00 95.94 108 GLU A CA 1
ATOM 909 C C . GLU A 1 108 ? -1.514 -5.537 -29.974 1.00 95.94 108 GLU A C 1
ATOM 911 O O . GLU A 1 108 ? -0.485 -6.202 -30.057 1.00 95.94 108 GLU A O 1
ATOM 916 N N . LEU A 1 109 ? -1.554 -4.247 -30.326 1.00 94.75 109 LEU A N 1
ATOM 917 C CA . LEU A 1 109 ? -0.372 -3.539 -30.829 1.00 94.75 109 LEU A CA 1
ATOM 918 C C . LEU A 1 109 ? 0.794 -3.617 -29.836 1.00 94.75 109 LEU A C 1
ATOM 920 O O . LEU A 1 109 ? 1.920 -3.929 -30.219 1.00 94.75 109 LEU A O 1
ATOM 924 N N . MET A 1 110 ? 0.524 -3.382 -28.551 1.00 97.06 110 MET A N 1
ATOM 925 C CA . MET A 1 110 ? 1.554 -3.483 -27.519 1.00 97.06 110 MET A CA 1
ATOM 926 C C . MET A 1 110 ? 1.977 -4.917 -27.223 1.00 97.06 110 MET A C 1
ATOM 928 O O . MET A 1 110 ? 3.149 -5.125 -26.920 1.00 97.06 110 MET A O 1
ATOM 932 N N . LEU A 1 111 ? 1.081 -5.903 -27.347 1.00 97.38 111 LEU A N 1
ATOM 933 C CA . LEU A 1 111 ? 1.446 -7.317 -27.244 1.00 97.38 111 LEU A CA 1
ATOM 934 C C . LEU A 1 111 ? 2.477 -7.689 -28.311 1.00 97.38 111 LEU A C 1
ATOM 936 O O . LEU A 1 111 ? 3.468 -8.335 -27.983 1.00 97.38 111 LEU A O 1
ATOM 940 N N . ASN A 1 112 ? 2.295 -7.207 -29.542 1.00 96.88 112 ASN A N 1
ATOM 941 C CA . ASN A 1 112 ? 3.248 -7.429 -30.626 1.00 96.88 112 ASN A CA 1
ATOM 942 C C . ASN A 1 112 ? 4.610 -6.789 -30.322 1.00 96.88 112 ASN A C 1
ATOM 944 O O . ASN A 1 112 ? 5.627 -7.459 -30.439 1.00 96.88 112 ASN A O 1
ATOM 948 N N . ILE A 1 113 ? 4.653 -5.539 -29.842 1.00 97.62 113 ILE A N 1
ATOM 949 C CA . ILE A 1 113 ? 5.926 -4.888 -29.469 1.00 97.62 113 ILE A CA 1
ATOM 950 C C . ILE A 1 113 ? 6.624 -5.608 -28.306 1.00 97.62 113 ILE A C 1
ATOM 952 O O . ILE A 1 113 ? 7.849 -5.744 -28.287 1.00 97.62 113 ILE A O 1
ATOM 956 N N . ILE A 1 114 ? 5.857 -6.072 -27.322 1.00 96.69 114 ILE A N 1
ATOM 957 C CA . ILE A 1 114 ? 6.359 -6.850 -26.188 1.00 96.69 114 ILE A CA 1
ATOM 958 C C . ILE A 1 114 ? 6.929 -8.197 -26.660 1.00 96.69 114 ILE A C 1
ATOM 960 O O . ILE A 1 114 ? 8.021 -8.579 -26.232 1.00 96.69 114 ILE A O 1
ATOM 964 N N . GLY A 1 115 ? 6.239 -8.874 -27.581 1.00 96.56 115 GLY A N 1
ATOM 965 C CA . GLY A 1 115 ? 6.716 -10.092 -28.235 1.00 96.56 115 GLY A CA 1
ATOM 966 C C . GLY A 1 115 ? 7.994 -9.861 -29.043 1.00 96.56 115 GLY A C 1
ATOM 967 O O . GLY A 1 115 ? 8.973 -10.574 -28.839 1.00 96.56 115 GLY A O 1
ATOM 968 N N . ASP A 1 116 ? 8.029 -8.812 -29.869 1.00 97.62 116 ASP A N 1
ATOM 969 C CA . ASP A 1 116 ? 9.204 -8.396 -30.646 1.00 97.62 116 ASP A CA 1
ATOM 970 C C . ASP A 1 116 ? 10.408 -8.106 -29.728 1.00 97.62 116 ASP A C 1
ATOM 972 O O . ASP A 1 116 ? 11.539 -8.487 -30.027 1.00 97.62 116 ASP A O 1
ATOM 976 N N . THR A 1 117 ? 10.170 -7.480 -28.570 1.00 97.81 117 THR A N 1
ATOM 977 C CA . THR A 1 117 ? 11.211 -7.220 -27.560 1.00 97.81 117 THR A CA 1
ATOM 978 C C . THR A 1 117 ? 11.775 -8.521 -26.994 1.00 97.81 117 THR A C 1
ATOM 980 O O . THR A 1 117 ? 12.994 -8.664 -26.895 1.00 97.81 117 THR A O 1
ATOM 983 N N . LYS A 1 118 ? 10.910 -9.490 -26.655 1.00 97.00 118 LYS A N 1
ATOM 984 C CA . LYS A 1 118 ? 11.341 -10.817 -26.191 1.00 97.00 118 LYS A CA 1
ATOM 985 C C . LYS A 1 118 ? 12.174 -11.529 -27.257 1.00 97.00 118 LYS A C 1
ATOM 987 O O . LYS A 1 118 ? 13.277 -11.980 -26.956 1.00 97.00 118 LYS A O 1
ATOM 992 N N . ALA A 1 119 ? 11.675 -11.560 -28.492 1.00 96.81 119 ALA A N 1
ATOM 993 C CA . ALA A 1 119 ? 12.329 -12.215 -29.617 1.00 96.81 119 ALA A CA 1
ATOM 994 C C . ALA A 1 119 ? 13.704 -11.601 -29.925 1.00 96.81 119 ALA A C 1
ATOM 996 O O . ALA A 1 119 ? 14.663 -12.327 -30.179 1.00 96.81 119 ALA A O 1
ATOM 997 N N . GLU A 1 120 ? 13.839 -10.273 -29.852 1.00 97.62 120 GLU A N 1
ATOM 998 C CA . GLU A 1 120 ? 15.133 -9.621 -30.058 1.00 97.62 120 GLU A CA 1
ATOM 999 C C . GLU A 1 120 ? 16.130 -9.957 -28.936 1.00 97.62 120 GLU A C 1
ATOM 1001 O O . GLU A 1 120 ? 17.303 -10.179 -29.222 1.00 97.62 120 GLU A O 1
ATOM 1006 N N . ILE A 1 121 ? 15.695 -10.059 -27.673 1.00 96.50 121 ILE A N 1
ATOM 1007 C CA . ILE A 1 121 ? 16.566 -10.524 -26.576 1.00 96.50 121 ILE A CA 1
ATOM 1008 C C . ILE A 1 121 ? 17.001 -11.976 -26.828 1.00 96.50 121 ILE A C 1
ATOM 1010 O O . ILE A 1 121 ? 18.185 -12.296 -26.721 1.00 96.50 121 ILE A O 1
ATOM 1014 N N . GLU A 1 122 ? 16.065 -12.853 -27.192 1.00 95.94 122 GLU A N 1
ATOM 1015 C CA . GLU A 1 122 ? 16.320 -14.284 -27.417 1.00 95.94 122 GLU A CA 1
ATOM 1016 C C . GLU A 1 122 ? 17.220 -14.558 -28.622 1.00 95.94 122 GLU A C 1
ATOM 1018 O O . GLU A 1 122 ? 18.018 -15.494 -28.591 1.00 95.94 122 GLU A O 1
ATOM 1023 N N . LYS A 1 123 ? 17.158 -13.708 -29.650 1.00 95.88 123 LYS A N 1
ATOM 1024 C CA . LYS A 1 123 ? 18.049 -13.753 -30.815 1.00 95.88 123 LYS A CA 1
ATOM 1025 C C . LYS A 1 123 ? 19.530 -13.699 -30.428 1.00 95.88 123 LYS A C 1
ATOM 1027 O O . LYS A 1 123 ? 20.341 -14.362 -31.071 1.00 95.88 123 LYS A O 1
ATOM 1032 N N . TYR A 1 124 ? 19.890 -12.922 -29.405 1.00 95.56 124 TYR A N 1
ATOM 1033 C CA . TYR A 1 124 ? 21.275 -12.808 -28.922 1.00 95.56 124 TYR A CA 1
ATOM 1034 C C . TYR A 1 124 ? 21.558 -13.687 -27.701 1.00 95.56 124 TYR A C 1
ATOM 1036 O O . TYR A 1 124 ? 22.697 -14.098 -27.482 1.00 95.56 124 TYR A O 1
ATOM 1044 N N . PHE A 1 125 ? 20.527 -13.982 -26.911 1.00 94.56 125 PHE A N 1
ATOM 1045 C CA . PHE A 1 125 ? 20.616 -14.746 -25.675 1.00 94.56 125 PHE A CA 1
ATOM 1046 C C . PHE A 1 125 ? 19.534 -15.833 -25.664 1.00 94.56 125 PHE A C 1
ATOM 1048 O O . PHE A 1 125 ? 18.522 -15.665 -24.978 1.00 94.56 125 PHE A O 1
ATOM 1055 N N . PRO A 1 126 ? 19.697 -16.954 -26.388 1.00 92.56 126 PRO A N 1
ATOM 1056 C CA . PRO A 1 126 ? 18.705 -18.027 -26.386 1.00 92.56 126 PRO A CA 1
ATOM 1057 C C . PRO A 1 126 ? 18.674 -18.737 -25.024 1.00 92.56 126 PRO A C 1
ATOM 1059 O O . PRO A 1 126 ? 19.709 -18.876 -24.363 1.00 92.56 126 PRO A O 1
ATOM 1062 N N . GLU A 1 127 ? 17.497 -19.178 -24.565 1.00 81.69 127 GLU A N 1
ATOM 1063 C CA . GLU A 1 127 ? 17.306 -19.769 -23.223 1.00 81.69 127 GLU A CA 1
ATOM 1064 C C . GLU A 1 127 ? 18.291 -20.910 -22.925 1.00 81.69 127 GLU A C 1
ATOM 1066 O O . GLU A 1 127 ? 18.876 -20.947 -21.842 1.00 81.69 127 GLU A O 1
ATOM 1071 N N . ASN A 1 128 ? 18.596 -21.726 -23.934 1.00 74.00 128 ASN A N 1
ATOM 1072 C CA . ASN A 1 128 ? 19.425 -22.927 -23.808 1.00 74.00 128 ASN A CA 1
ATOM 1073 C C . ASN A 1 128 ? 20.931 -22.643 -23.648 1.00 74.00 128 ASN A C 1
ATOM 1075 O O . ASN A 1 128 ? 21.679 -23.517 -23.227 1.00 74.00 128 ASN A O 1
ATOM 1079 N N . THR A 1 129 ? 21.408 -21.431 -23.960 1.00 62.41 129 THR A N 1
ATOM 1080 C CA . THR A 1 129 ? 22.854 -21.112 -23.872 1.00 62.41 129 THR A CA 1
ATOM 1081 C C . THR A 1 129 ? 23.320 -20.722 -22.475 1.00 62.41 129 THR A C 1
ATOM 1083 O O . THR A 1 129 ? 24.514 -20.801 -22.185 1.00 62.41 129 THR A O 1
ATOM 1086 N N . LEU A 1 130 ? 22.401 -20.318 -21.594 1.00 56.16 130 LEU A N 1
ATOM 1087 C CA . LEU A 1 130 ? 22.748 -19.885 -20.242 1.00 56.16 130 LEU A CA 1
ATOM 1088 C C . LEU A 1 130 ? 22.658 -21.011 -19.211 1.00 56.16 130 LEU A C 1
ATOM 1090 O O . LEU A 1 130 ? 23.289 -20.879 -18.172 1.00 56.16 130 LEU A O 1
ATOM 1094 N N . SER A 1 131 ? 21.953 -22.116 -19.482 1.00 50.34 131 SER A N 1
ATOM 1095 C CA . SER A 1 131 ? 21.826 -23.245 -18.546 1.00 50.34 131 SER A CA 1
ATOM 1096 C C . SER A 1 131 ? 23.022 -24.205 -18.545 1.00 50.34 131 SER A C 1
ATOM 1098 O O . SER A 1 131 ? 23.238 -24.879 -17.544 1.00 50.34 131 SER A O 1
ATOM 1100 N N . GLU A 1 132 ? 23.828 -24.258 -19.612 1.00 45.69 132 GLU A N 1
ATOM 1101 C CA . GLU A 1 132 ? 24.912 -25.255 -19.746 1.00 45.69 132 GLU A CA 1
ATOM 1102 C C . GLU A 1 132 ? 26.314 -24.747 -19.357 1.00 45.69 132 GLU A C 1
ATOM 1104 O O . GLU A 1 132 ? 27.239 -25.541 -19.206 1.00 45.69 132 GLU A O 1
ATOM 1109 N N . LYS A 1 133 ? 26.493 -23.437 -19.134 1.00 48.12 133 LYS A N 1
ATOM 1110 C CA . LYS A 1 133 ? 27.770 -22.845 -18.675 1.00 48.12 133 LYS A CA 1
ATOM 1111 C C . LYS A 1 133 ? 27.650 -22.056 -17.373 1.00 48.12 133 LYS A C 1
ATOM 1113 O O . LYS A 1 133 ? 28.464 -21.173 -17.098 1.00 48.12 133 LYS A O 1
ATOM 1118 N N . ILE A 1 134 ? 26.663 -22.375 -16.540 1.00 45.66 134 ILE A N 1
ATOM 1119 C CA . ILE A 1 134 ? 26.691 -21.926 -15.148 1.00 45.66 134 ILE A CA 1
ATOM 1120 C C . ILE A 1 134 ? 27.762 -22.783 -14.471 1.00 45.66 134 ILE A C 1
ATOM 1122 O O . ILE A 1 134 ? 27.514 -23.934 -14.120 1.00 45.66 134 ILE A O 1
ATOM 1126 N N . PHE A 1 135 ? 28.976 -22.233 -14.317 1.00 47.78 135 PHE A N 1
ATOM 1127 C CA . PHE A 1 135 ? 29.904 -22.685 -13.273 1.00 47.78 135 PHE A CA 1
ATOM 1128 C C . PHE A 1 135 ? 29.076 -22.970 -12.020 1.00 47.78 135 PHE A C 1
ATOM 1130 O O . PHE A 1 135 ? 28.182 -22.166 -11.768 1.00 47.78 135 PHE A O 1
ATOM 1137 N N . PRO A 1 136 ? 29.314 -24.046 -11.249 1.00 43.75 136 PRO A N 1
ATOM 1138 C CA . PRO A 1 136 ? 28.576 -24.324 -10.021 1.00 43.75 136 PRO A CA 1
ATOM 1139 C C . PRO A 1 136 ? 28.828 -23.204 -9.003 1.00 43.75 136 PRO A C 1
ATOM 1141 O O . PRO A 1 136 ? 29.626 -23.305 -8.077 1.00 43.75 13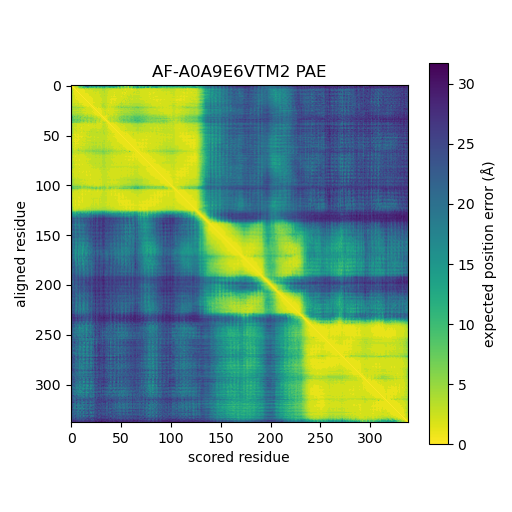6 PRO A O 1
ATOM 1144 N N . ILE A 1 137 ? 28.147 -22.088 -9.211 1.00 51.09 137 ILE A N 1
ATOM 1145 C CA . ILE A 1 137 ? 27.992 -20.993 -8.297 1.00 51.09 137 ILE A CA 1
ATOM 1146 C C . ILE A 1 137 ? 27.111 -21.590 -7.221 1.00 51.09 137 ILE A C 1
ATOM 1148 O O . ILE A 1 137 ? 26.000 -22.055 -7.485 1.00 51.09 137 ILE A O 1
ATOM 1152 N N . ASN A 1 138 ? 27.639 -21.641 -6.007 1.00 65.44 138 ASN A N 1
ATOM 1153 C CA . ASN A 1 138 ? 26.902 -22.097 -4.850 1.00 65.44 138 ASN A CA 1
ATOM 1154 C C . ASN A 1 138 ? 25.761 -21.097 -4.581 1.00 65.44 138 ASN A C 1
ATOM 1156 O O . ASN A 1 138 ? 25.913 -20.143 -3.823 1.00 65.44 138 ASN A O 1
ATOM 1160 N N . ILE A 1 139 ? 24.617 -21.297 -5.247 1.00 55.66 139 ILE A N 1
ATOM 1161 C CA . ILE A 1 139 ? 23.409 -20.460 -5.150 1.00 55.66 139 ILE A CA 1
ATOM 1162 C C . ILE A 1 139 ? 22.962 -20.330 -3.690 1.00 55.66 139 ILE A C 1
ATOM 1164 O O . ILE A 1 139 ? 22.389 -19.313 -3.304 1.00 55.66 139 ILE A O 1
ATOM 1168 N N . LYS A 1 140 ? 23.233 -21.348 -2.865 1.00 67.00 140 LYS A N 1
ATOM 1169 C CA . LYS A 1 140 ? 22.965 -21.310 -1.430 1.00 67.00 140 LYS A CA 1
ATOM 1170 C C . LYS A 1 140 ? 23.856 -20.278 -0.732 1.00 67.00 140 LYS A C 1
ATOM 1172 O O . LYS A 1 140 ? 23.313 -19.410 -0.061 1.00 67.00 140 LYS A O 1
ATOM 1177 N N . GLN A 1 141 ? 25.166 -20.300 -0.981 1.00 70.38 141 GLN A N 1
ATOM 1178 C CA . GLN A 1 141 ? 26.099 -19.312 -0.427 1.00 70.38 141 GLN A CA 1
ATOM 1179 C C . GLN A 1 141 ? 25.751 -17.889 -0.875 1.00 70.38 141 GLN A C 1
ATOM 1181 O O . GLN A 1 141 ? 25.654 -17.000 -0.045 1.00 70.38 141 GLN A O 1
ATOM 1186 N N . GLN A 1 142 ? 25.459 -17.669 -2.161 1.00 66.44 142 GLN A N 1
ATOM 1187 C CA . GLN A 1 142 ? 25.062 -16.335 -2.632 1.00 66.44 142 GLN A CA 1
ATOM 1188 C C . GLN A 1 142 ? 23.763 -15.843 -1.985 1.00 66.44 142 GLN A C 1
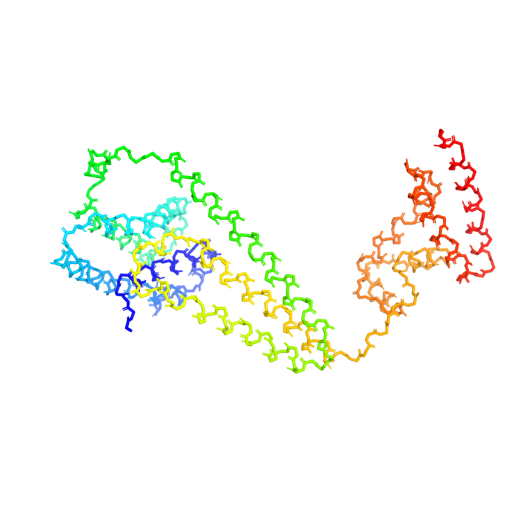ATOM 1190 O O . GLN A 1 142 ? 23.636 -14.661 -1.676 1.00 66.44 142 GLN A O 1
ATOM 1195 N N . LYS A 1 143 ? 22.786 -16.733 -1.767 1.00 65.75 143 LYS A N 1
ATOM 1196 C CA . LYS A 1 143 ? 21.560 -16.382 -1.040 1.00 65.75 143 LYS A CA 1
ATOM 1197 C C . LYS A 1 143 ? 21.849 -16.034 0.419 1.00 65.75 143 LYS A C 1
ATOM 1199 O O . LYS A 1 143 ? 21.256 -15.081 0.913 1.00 65.75 143 LYS A O 1
ATOM 1204 N N . GLU A 1 144 ? 22.732 -16.773 1.083 1.00 72.69 144 GLU A N 1
ATOM 1205 C CA . GLU A 1 144 ? 23.147 -16.512 2.467 1.00 72.69 144 GLU A CA 1
ATOM 1206 C C . GLU A 1 144 ? 23.917 -15.188 2.580 1.00 72.69 144 GLU A C 1
ATOM 1208 O O . GLU A 1 144 ? 23.574 -14.357 3.419 1.00 72.69 144 GLU A O 1
ATOM 1213 N N . ASP A 1 145 ? 24.860 -14.927 1.673 1.00 69.94 145 ASP A N 1
ATOM 1214 C CA . ASP A 1 145 ? 25.617 -13.673 1.610 1.00 69.94 145 ASP A CA 1
ATOM 1215 C C . ASP A 1 145 ? 24.681 -12.479 1.372 1.00 69.94 145 ASP A C 1
ATOM 1217 O O . ASP A 1 145 ? 24.771 -11.460 2.056 1.00 69.94 145 ASP A O 1
ATOM 1221 N N . LEU A 1 146 ? 23.718 -12.616 0.453 1.00 65.25 146 LEU A N 1
ATOM 1222 C CA . LEU A 1 146 ? 22.710 -11.587 0.200 1.00 65.25 146 LEU A CA 1
ATOM 1223 C C . LEU A 1 146 ? 21.806 -11.361 1.414 1.00 65.25 146 LEU A C 1
ATOM 1225 O O . LEU A 1 146 ? 21.555 -10.216 1.782 1.00 65.25 146 LEU A O 1
ATOM 1229 N N . GLN A 1 147 ? 21.331 -12.426 2.063 1.00 70.38 147 GLN A N 1
ATOM 1230 C CA . GLN A 1 147 ? 20.529 -12.315 3.285 1.00 70.38 147 GLN A CA 1
ATOM 1231 C C . GLN A 1 147 ? 21.297 -11.617 4.409 1.00 70.38 147 GLN A C 1
ATOM 1233 O O . GLN A 1 147 ? 20.727 -10.771 5.102 1.00 70.38 147 GLN A O 1
ATOM 1238 N N . GLN A 1 148 ? 22.584 -11.923 4.563 1.00 75.56 148 GLN A N 1
ATOM 1239 C CA . GLN A 1 148 ? 23.441 -11.288 5.553 1.00 75.56 148 GLN A CA 1
ATOM 1240 C C . GLN A 1 148 ? 23.630 -9.795 5.253 1.00 75.56 148 GLN A C 1
ATOM 1242 O O . GLN A 1 148 ? 23.417 -8.967 6.143 1.00 75.56 148 GLN A O 1
ATOM 1247 N N . ILE A 1 149 ? 23.924 -9.443 3.995 1.00 68.69 149 ILE A N 1
ATOM 1248 C CA . ILE A 1 149 ? 24.012 -8.048 3.536 1.00 68.69 149 ILE A CA 1
ATOM 1249 C C . ILE A 1 149 ? 22.704 -7.305 3.842 1.00 68.69 149 ILE A C 1
ATOM 1251 O O . ILE A 1 149 ? 22.740 -6.220 4.423 1.00 68.69 149 ILE A O 1
ATOM 1255 N N . PHE A 1 150 ? 21.544 -7.902 3.543 1.00 65.94 150 PHE A N 1
ATOM 1256 C CA . PHE A 1 150 ? 20.249 -7.278 3.830 1.00 65.94 150 PHE A CA 1
ATOM 1257 C C . PHE A 1 150 ? 20.017 -7.063 5.327 1.00 65.94 150 PHE A C 1
ATOM 1259 O O . PHE A 1 150 ? 19.636 -5.964 5.729 1.00 65.94 150 PHE A O 1
ATOM 1266 N N . SER A 1 151 ? 20.294 -8.072 6.154 1.00 75.56 151 SER A N 1
ATOM 1267 C CA . SER A 1 151 ? 20.182 -7.965 7.614 1.00 75.56 151 SER A CA 1
ATOM 1268 C C . SER A 1 151 ? 21.057 -6.831 8.164 1.00 75.56 151 SER A C 1
ATOM 1270 O O . SER A 1 151 ? 20.623 -6.054 9.020 1.00 75.56 151 SER A O 1
ATOM 1272 N N . ASP A 1 152 ? 22.291 -6.704 7.680 1.00 77.31 152 ASP A N 1
ATOM 1273 C CA . ASP A 1 152 ? 23.227 -5.701 8.190 1.00 77.31 152 ASP A CA 1
ATOM 1274 C C . ASP A 1 152 ? 22.862 -4.285 7.736 1.00 77.31 152 ASP A C 1
ATOM 1276 O O . ASP A 1 152 ? 22.967 -3.324 8.509 1.00 77.31 152 ASP A O 1
ATOM 1280 N N . GLU A 1 153 ? 22.324 -4.146 6.528 1.00 70.94 153 GLU A N 1
ATOM 1281 C CA . GLU A 1 153 ? 21.786 -2.880 6.044 1.00 70.94 153 GLU A CA 1
ATOM 1282 C C . GLU A 1 153 ? 20.504 -2.454 6.776 1.00 70.94 153 GLU A C 1
ATOM 1284 O O . GLU A 1 153 ? 20.357 -1.273 7.099 1.00 70.94 153 GLU A O 1
ATOM 1289 N N . GLU A 1 154 ? 19.592 -3.377 7.096 1.00 73.38 154 GLU A N 1
ATOM 1290 C CA . GLU A 1 154 ? 18.403 -3.081 7.909 1.00 73.38 154 GLU A CA 1
ATOM 1291 C C . GLU A 1 154 ? 18.785 -2.587 9.310 1.00 73.38 154 GLU A C 1
ATOM 1293 O O . GLU A 1 154 ? 18.219 -1.607 9.812 1.00 73.38 154 GLU A O 1
ATOM 1298 N N . LYS A 1 155 ? 19.794 -3.210 9.932 1.00 81.88 155 LYS A N 1
ATOM 1299 C CA . LYS A 1 155 ? 20.341 -2.761 11.222 1.00 81.88 155 LYS A CA 1
ATOM 1300 C C . LYS A 1 155 ? 20.949 -1.365 11.117 1.00 81.88 155 LYS A C 1
ATOM 1302 O O . LYS A 1 155 ? 20.691 -0.524 11.986 1.00 81.88 155 LYS A O 1
ATOM 1307 N N . ARG A 1 156 ? 21.724 -1.093 10.059 1.00 79.50 156 ARG A N 1
ATOM 1308 C CA . ARG A 1 156 ? 22.289 0.239 9.789 1.00 79.50 156 ARG A CA 1
ATOM 1309 C C . ARG A 1 156 ? 21.179 1.279 9.634 1.00 79.50 156 ARG A C 1
ATOM 1311 O O . ARG A 1 156 ? 21.226 2.319 10.286 1.00 79.50 156 ARG A O 1
ATOM 1318 N N . TYR A 1 157 ? 20.131 0.957 8.881 1.00 77.62 157 TYR A N 1
ATOM 1319 C CA . TYR A 1 157 ? 18.986 1.839 8.681 1.00 77.62 157 TYR A CA 1
ATOM 1320 C C . TYR A 1 157 ? 18.230 2.136 9.983 1.00 77.62 157 TYR A C 1
ATOM 1322 O O . TYR A 1 157 ? 17.932 3.289 10.299 1.00 77.62 157 TYR A O 1
ATOM 1330 N N . ALA A 1 158 ? 17.937 1.107 10.781 1.00 80.00 158 ALA A N 1
ATOM 1331 C CA . ALA A 1 158 ? 17.273 1.280 12.070 1.00 80.00 158 ALA A CA 1
ATOM 1332 C C . ALA A 1 158 ? 18.088 2.184 13.012 1.00 80.00 158 ALA A C 1
ATOM 1334 O O . ALA A 1 158 ? 17.513 2.973 13.771 1.00 80.00 158 ALA A O 1
ATOM 1335 N N . LYS A 1 159 ? 19.422 2.098 12.945 1.00 86.94 159 LYS A N 1
ATOM 1336 C CA . LYS A 1 159 ? 20.344 2.967 13.681 1.00 86.94 159 LYS A CA 1
ATOM 1337 C C . LYS A 1 159 ? 20.286 4.414 13.181 1.00 86.94 159 LYS A C 1
ATOM 1339 O O . LYS A 1 159 ? 20.128 5.316 14.004 1.00 86.94 159 LYS A O 1
ATOM 1344 N N . ASP A 1 160 ? 20.334 4.637 11.870 1.00 81.50 160 ASP A N 1
ATOM 1345 C CA . ASP A 1 160 ? 20.271 5.981 11.279 1.00 81.50 160 ASP A CA 1
ATOM 1346 C C . ASP A 1 160 ? 18.918 6.655 11.543 1.00 81.50 160 ASP A C 1
ATOM 1348 O O . ASP A 1 160 ? 18.873 7.804 11.984 1.00 81.50 160 ASP A O 1
ATOM 1352 N N . LYS A 1 161 ? 17.806 5.919 11.430 1.00 83.31 161 LYS A N 1
ATOM 1353 C CA . LYS A 1 161 ? 16.474 6.418 11.801 1.00 83.31 161 LYS A CA 1
ATOM 1354 C C . LYS A 1 161 ? 16.421 6.868 13.264 1.00 83.31 161 LYS A C 1
ATOM 1356 O O . LYS A 1 161 ? 15.915 7.950 13.556 1.00 83.31 161 LYS A O 1
ATOM 1361 N N . LYS A 1 162 ? 16.950 6.062 14.194 1.00 87.31 162 LYS A N 1
ATOM 1362 C CA . LYS A 1 162 ? 17.021 6.431 15.620 1.00 87.31 162 LYS A CA 1
ATOM 1363 C C . LYS A 1 162 ? 17.866 7.690 15.834 1.00 87.31 162 LYS A C 1
ATOM 1365 O O . LYS A 1 162 ? 17.449 8.559 16.596 1.00 87.31 162 LYS A O 1
ATOM 1370 N N . ARG A 1 163 ? 19.008 7.810 15.145 1.00 92.75 163 ARG A N 1
ATOM 1371 C CA . ARG A 1 163 ? 19.884 8.994 15.191 1.00 92.75 163 ARG A CA 1
ATOM 1372 C C . ARG A 1 163 ? 19.153 10.256 14.728 1.00 92.75 163 ARG A C 1
ATOM 1374 O O . ARG A 1 163 ? 19.181 11.259 15.436 1.00 92.75 163 ARG A O 1
ATOM 1381 N N . ILE A 1 164 ? 18.486 10.194 13.574 1.00 85.50 164 ILE A N 1
ATOM 1382 C CA . ILE A 1 164 ? 17.748 11.323 12.988 1.00 85.50 164 ILE A CA 1
ATOM 1383 C C . ILE A 1 164 ? 16.634 11.777 13.935 1.00 85.50 164 ILE A C 1
ATOM 1385 O O . ILE A 1 164 ? 16.548 12.959 14.255 1.00 85.50 164 ILE A O 1
ATOM 1389 N N . VAL A 1 165 ? 15.831 10.841 14.455 1.00 84.31 165 VAL A N 1
ATOM 1390 C CA . VAL A 1 165 ? 14.749 11.153 15.407 1.00 84.31 165 VAL A CA 1
ATOM 1391 C C . VAL A 1 165 ? 15.292 11.773 16.696 1.00 84.31 165 VAL A C 1
ATOM 1393 O O . VAL A 1 165 ? 14.748 12.763 17.179 1.00 84.31 165 VAL A O 1
ATOM 1396 N N . ALA A 1 166 ? 16.379 11.229 17.250 1.00 88.94 166 ALA A N 1
ATOM 1397 C CA . ALA A 1 166 ? 16.999 11.786 18.448 1.00 88.94 166 ALA A CA 1
ATOM 1398 C C . ALA A 1 166 ? 17.464 13.230 18.216 1.00 88.94 166 ALA A C 1
ATOM 1400 O O . ALA A 1 166 ? 17.190 14.097 19.042 1.00 88.94 166 ALA A O 1
ATOM 1401 N N . LYS A 1 167 ? 18.103 13.509 17.072 1.00 90.56 167 LYS A N 1
ATOM 1402 C CA . LYS A 1 167 ? 18.569 14.857 16.736 1.00 90.56 167 LYS A CA 1
ATOM 1403 C C . LYS A 1 167 ? 17.409 15.823 16.495 1.00 90.56 167 LYS A C 1
ATOM 1405 O O . LYS A 1 167 ? 17.443 16.933 17.019 1.00 90.56 167 LYS A O 1
ATOM 1410 N N . LEU A 1 168 ? 16.356 15.391 15.802 1.00 86.12 168 LEU A N 1
ATOM 1411 C CA . LEU A 1 168 ? 15.139 16.183 15.592 1.00 86.12 168 LEU A CA 1
ATOM 1412 C C . LEU A 1 168 ? 14.509 16.663 16.900 1.00 86.12 168 LEU A C 1
ATOM 1414 O O . LEU A 1 168 ? 14.080 17.811 16.985 1.00 86.12 168 LEU A O 1
ATOM 1418 N N . ASN A 1 169 ? 14.489 15.812 17.927 1.00 83.81 169 ASN A N 1
ATOM 1419 C CA . ASN A 1 169 ? 13.929 16.159 19.233 1.00 83.81 169 ASN A CA 1
ATOM 1420 C C . ASN A 1 169 ? 14.751 17.216 19.989 1.00 83.81 169 ASN A C 1
ATOM 1422 O O . ASN A 1 169 ? 14.221 17.849 20.895 1.00 83.81 169 ASN A O 1
ATOM 1426 N N . THR A 1 170 ? 16.023 17.418 19.626 1.00 91.25 170 THR A N 1
ATOM 1427 C CA . THR A 1 170 ? 16.884 18.457 20.227 1.00 91.25 170 THR A CA 1
ATOM 1428 C C . THR A 1 170 ? 16.744 19.824 19.565 1.00 91.25 170 THR A C 1
ATOM 1430 O O . THR A 1 170 ? 17.191 20.820 20.125 1.00 91.25 170 THR A O 1
ATOM 1433 N N . ILE A 1 171 ? 16.145 19.886 18.376 1.00 90.62 171 ILE A N 1
ATOM 1434 C CA . ILE A 1 171 ? 15.938 21.138 17.650 1.00 90.62 171 ILE A CA 1
ATOM 1435 C C . ILE A 1 171 ? 14.601 21.717 18.121 1.00 90.62 171 ILE A C 1
ATOM 1437 O O . ILE A 1 171 ? 13.587 21.024 18.089 1.00 90.62 171 ILE A O 1
ATOM 1441 N N . LEU A 1 172 ? 14.589 22.965 18.587 1.00 86.31 172 LEU A N 1
ATOM 1442 C CA . LEU A 1 172 ? 13.360 23.613 19.061 1.00 86.31 172 LEU A CA 1
ATOM 1443 C C . LEU A 1 172 ? 12.549 24.152 17.881 1.00 86.31 172 LEU A C 1
ATOM 1445 O O . LEU A 1 172 ? 11.393 23.763 17.702 1.00 86.31 172 LEU A O 1
ATOM 1449 N N . GLU A 1 173 ? 13.202 24.939 17.026 1.00 89.56 173 GLU A N 1
ATOM 1450 C CA . GLU A 1 173 ? 12.529 25.658 15.947 1.00 89.56 173 GLU A CA 1
ATOM 1451 C C . GLU A 1 173 ? 12.138 24.752 14.757 1.00 89.56 173 GLU A C 1
ATOM 1453 O O . GLU A 1 173 ? 12.969 23.972 14.266 1.00 89.56 173 GLU A O 1
ATOM 1458 N N . PRO A 1 174 ? 10.888 24.835 14.265 1.00 84.38 174 PRO A N 1
ATOM 1459 C CA . PRO A 1 174 ? 10.377 24.040 13.144 1.00 84.38 174 PRO A CA 1
ATOM 1460 C C . PRO A 1 174 ? 11.189 24.148 11.845 1.00 84.38 174 PRO A C 1
ATOM 1462 O O . PRO A 1 174 ? 11.489 23.1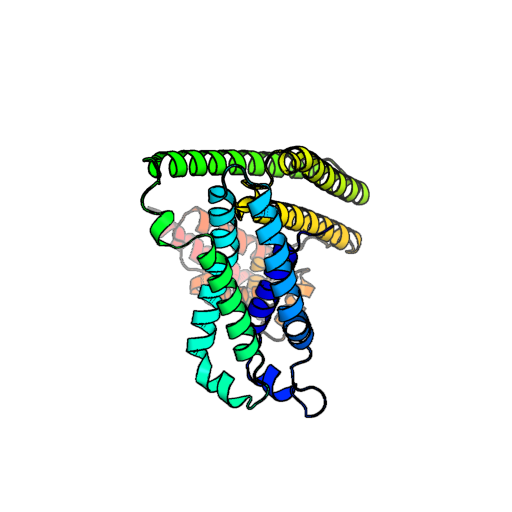33 11.213 1.00 84.38 174 PRO A O 1
ATOM 1465 N N . GLU A 1 175 ? 11.590 25.353 11.449 1.00 87.25 175 GLU A N 1
ATOM 1466 C CA . GLU A 1 175 ? 12.358 25.611 10.229 1.00 87.25 175 GLU A CA 1
ATOM 1467 C C . GLU A 1 175 ? 13.733 24.936 10.271 1.00 87.25 175 GLU A C 1
ATOM 1469 O O . GLU A 1 175 ? 14.180 24.350 9.280 1.00 87.25 175 GLU A O 1
ATOM 1474 N N . ASN A 1 176 ? 14.354 24.899 11.452 1.00 91.31 176 ASN A N 1
ATOM 1475 C CA . ASN A 1 176 ? 15.631 24.228 11.670 1.00 91.31 176 ASN A CA 1
ATOM 1476 C C . ASN A 1 176 ? 15.487 22.701 11.584 1.00 91.31 176 ASN A C 1
ATOM 1478 O O . ASN A 1 176 ? 16.396 22.023 11.100 1.00 91.31 176 ASN A O 1
ATOM 1482 N N . LYS A 1 177 ? 14.335 22.140 11.985 1.00 87.50 177 LYS A N 1
ATOM 1483 C CA . LYS A 1 177 ? 14.038 20.708 11.791 1.00 87.50 177 LYS A CA 1
ATOM 1484 C C . LYS A 1 177 ? 13.912 20.359 10.313 1.00 87.50 177 LYS A C 1
ATOM 1486 O O . LYS A 1 177 ? 14.464 19.348 9.883 1.00 87.50 177 LYS A O 1
ATOM 1491 N N . ILE A 1 178 ? 13.224 21.195 9.533 1.00 85.19 178 ILE A N 1
ATOM 1492 C CA . ILE A 1 178 ? 13.069 20.994 8.084 1.00 85.19 178 ILE A CA 1
ATOM 1493 C C . ILE A 1 178 ? 14.428 21.104 7.383 1.00 85.19 178 ILE A C 1
ATOM 1495 O O . ILE A 1 178 ? 14.762 20.249 6.562 1.00 85.19 178 ILE A O 1
ATOM 1499 N N . ALA A 1 179 ? 15.234 22.114 7.724 1.00 91.31 179 ALA A N 1
ATOM 1500 C CA . ALA A 1 179 ? 16.579 22.277 7.177 1.00 91.31 179 ALA A CA 1
ATOM 1501 C C . ALA A 1 179 ? 17.473 21.064 7.487 1.00 91.31 179 ALA A C 1
ATOM 1503 O O . ALA A 1 179 ? 18.135 20.538 6.589 1.00 91.31 179 ALA A O 1
ATOM 1504 N N . PHE A 1 180 ? 17.431 20.564 8.727 1.00 92.00 180 PHE A N 1
ATOM 1505 C CA . PHE A 1 180 ? 18.139 19.347 9.127 1.00 92.00 180 PHE A CA 1
ATOM 1506 C C . PHE A 1 180 ? 17.703 18.130 8.299 1.00 92.00 180 PHE A C 1
ATOM 1508 O O . PHE A 1 180 ? 18.551 17.437 7.741 1.00 92.00 180 PHE A O 1
ATOM 1515 N N . LEU A 1 181 ? 16.395 17.902 8.152 1.00 87.31 181 LEU A N 1
ATOM 1516 C CA . LEU A 1 181 ? 15.855 16.791 7.362 1.00 87.31 181 LEU A CA 1
ATOM 1517 C C . LEU A 1 181 ? 16.280 16.844 5.890 1.00 87.31 181 LEU A C 1
ATOM 1519 O O . LEU A 1 181 ? 16.691 15.827 5.333 1.00 87.31 181 LEU A O 1
ATOM 1523 N N . LYS A 1 182 ? 16.231 18.029 5.269 1.00 88.25 182 LYS A N 1
ATOM 1524 C CA . LYS A 1 182 ? 16.699 18.229 3.889 1.00 88.25 182 LYS A CA 1
ATOM 1525 C C . LYS A 1 182 ? 18.196 17.949 3.753 1.00 88.25 182 LYS A C 1
ATOM 1527 O O . LYS A 1 182 ? 18.619 17.365 2.758 1.00 88.25 182 LYS A O 1
ATOM 1532 N N . ASN A 1 183 ? 18.997 18.326 4.749 1.00 90.56 183 ASN A N 1
ATOM 1533 C CA . ASN A 1 183 ? 20.423 18.023 4.742 1.00 90.56 183 ASN A CA 1
ATOM 1534 C C . ASN A 1 183 ? 20.706 16.524 4.926 1.00 90.56 183 ASN A C 1
ATOM 1536 O O . ASN A 1 183 ? 21.552 15.994 4.217 1.00 90.56 183 ASN A O 1
ATOM 1540 N N . GLU A 1 184 ? 19.996 15.823 5.815 1.00 89.44 184 GLU A N 1
ATOM 1541 C CA . GLU A 1 184 ? 20.138 14.363 5.960 1.00 89.44 184 GLU A CA 1
ATOM 1542 C C . GLU A 1 184 ? 19.767 13.634 4.663 1.00 89.44 184 GLU A C 1
ATOM 1544 O O . GLU A 1 184 ? 20.472 12.712 4.253 1.00 89.44 184 GLU A O 1
ATOM 1549 N N . LEU A 1 185 ? 18.713 14.091 3.979 1.00 82.19 185 LEU A N 1
ATOM 1550 C CA . LEU A 1 185 ? 18.333 13.592 2.660 1.00 82.19 185 LEU A CA 1
ATOM 1551 C C . LEU A 1 185 ? 19.476 13.782 1.650 1.00 82.19 185 LEU A C 1
ATOM 1553 O O . LEU A 1 185 ? 19.854 12.848 0.945 1.00 82.19 185 LEU A O 1
ATOM 1557 N N . ARG A 1 186 ? 20.065 14.982 1.611 1.00 86.88 186 ARG A N 1
ATOM 1558 C CA . ARG A 1 186 ? 21.197 15.302 0.735 1.00 86.88 186 ARG A CA 1
ATOM 1559 C C . ARG A 1 186 ? 22.418 14.429 1.028 1.00 86.88 186 ARG A C 1
ATOM 1561 O O . ARG A 1 186 ? 22.946 13.830 0.102 1.00 86.88 186 ARG A O 1
ATOM 1568 N N . VAL A 1 187 ? 22.833 14.314 2.292 1.00 83.44 187 VAL A N 1
ATOM 1569 C CA . VAL A 1 187 ? 23.979 13.482 2.709 1.00 83.44 187 VAL A CA 1
ATOM 1570 C C . VAL A 1 187 ? 23.747 12.017 2.352 1.00 83.44 187 VAL A C 1
ATOM 1572 O O . VAL A 1 187 ? 24.667 11.341 1.893 1.00 83.44 187 VAL A O 1
ATOM 1575 N N . PHE A 1 188 ? 22.516 11.525 2.519 1.00 80.62 188 PHE A N 1
ATOM 1576 C CA . PHE A 1 188 ? 22.152 10.189 2.068 1.00 80.62 188 PHE A CA 1
ATOM 1577 C C . PHE A 1 188 ? 22.371 10.054 0.560 1.00 80.62 188 PHE A C 1
ATOM 1579 O O . PHE A 1 188 ? 23.102 9.161 0.149 1.00 80.62 188 PHE A O 1
ATOM 1586 N N . TYR A 1 189 ? 21.832 10.970 -0.251 1.00 75.81 189 TYR A N 1
ATOM 1587 C CA . TYR A 1 189 ? 21.989 10.948 -1.708 1.00 75.81 189 TYR A CA 1
ATOM 1588 C C . TYR A 1 189 ? 23.436 11.074 -2.186 1.00 75.81 189 TYR A C 1
ATOM 1590 O O . TYR A 1 189 ? 23.837 10.346 -3.093 1.00 75.81 189 TYR A O 1
ATOM 1598 N N . GLU A 1 190 ? 24.228 11.950 -1.572 1.00 78.44 190 GLU A N 1
ATOM 1599 C CA . GLU A 1 190 ? 25.654 12.118 -1.867 1.00 78.44 190 GLU A CA 1
ATOM 1600 C C . GLU A 1 190 ? 26.441 10.841 -1.538 1.00 78.44 190 GLU A C 1
ATOM 1602 O O . GLU A 1 190 ? 27.308 10.435 -2.308 1.00 78.44 190 GLU A O 1
ATOM 1607 N N . GLY A 1 191 ? 26.077 10.138 -0.461 1.00 72.19 191 GLY A N 1
ATOM 1608 C CA . GLY A 1 191 ? 26.643 8.833 -0.116 1.00 72.19 191 GLY A CA 1
ATOM 1609 C C . GLY A 1 191 ? 26.291 7.700 -1.091 1.00 72.19 191 GLY A C 1
ATOM 1610 O O . GLY A 1 191 ? 26.972 6.676 -1.084 1.00 72.19 191 GLY A O 1
ATOM 1611 N N . LEU A 1 192 ? 25.268 7.863 -1.941 1.00 65.06 192 LEU A N 1
ATOM 1612 C CA . LEU A 1 192 ? 24.903 6.880 -2.976 1.00 65.06 192 LEU A CA 1
ATOM 1613 C C . LEU A 1 192 ? 25.676 7.081 -4.292 1.00 65.06 192 LEU A C 1
ATOM 1615 O O . LEU A 1 192 ? 25.812 6.134 -5.066 1.00 65.06 192 LEU A O 1
ATOM 1619 N N . GLN A 1 193 ? 26.198 8.284 -4.545 1.00 55.97 193 GLN A N 1
ATOM 1620 C CA . GLN A 1 193 ? 26.892 8.649 -5.791 1.00 55.97 193 GLN A CA 1
ATOM 1621 C C . GLN A 1 193 ? 28.183 7.849 -6.100 1.00 55.97 193 GLN A C 1
ATOM 1623 O O . GLN A 1 193 ? 28.458 7.649 -7.284 1.00 55.97 193 GLN A O 1
ATOM 1628 N N . PRO A 1 194 ? 28.974 7.329 -5.130 1.00 49.25 194 PRO A N 1
ATOM 1629 C CA . PRO A 1 194 ? 30.194 6.583 -5.459 1.00 49.25 194 PRO A CA 1
ATOM 1630 C C . PRO A 1 194 ? 29.934 5.162 -5.975 1.00 49.25 194 PRO A C 1
ATOM 1632 O O . PRO A 1 194 ? 30.816 4.555 -6.574 1.00 49.25 194 PRO A O 1
ATOM 1635 N N . VAL A 1 195 ? 28.744 4.600 -5.736 1.00 47.91 195 VAL A N 1
ATOM 1636 C CA . VAL A 1 195 ? 28.455 3.199 -6.087 1.00 47.91 195 VAL A CA 1
ATOM 1637 C C . VAL A 1 195 ? 27.963 3.094 -7.541 1.00 47.91 195 VAL A C 1
ATOM 1639 O O . VAL A 1 195 ? 28.236 2.112 -8.230 1.00 47.91 195 VAL A O 1
ATOM 1642 N N . THR A 1 196 ? 27.315 4.141 -8.061 1.00 45.78 196 THR A N 1
ATOM 1643 C CA . THR A 1 196 ? 26.690 4.149 -9.394 1.00 45.78 196 THR A CA 1
ATOM 1644 C C . THR A 1 196 ? 27.664 4.284 -10.565 1.00 45.78 196 THR A C 1
ATOM 1646 O O . THR A 1 196 ? 27.313 3.905 -11.678 1.00 45.78 196 THR A O 1
ATOM 1649 N N . THR A 1 197 ? 28.882 4.792 -10.350 1.00 46.56 197 THR A N 1
ATOM 1650 C CA . THR A 1 197 ? 29.854 5.042 -11.433 1.00 46.56 197 THR A CA 1
ATOM 1651 C C . THR A 1 197 ? 30.781 3.861 -11.729 1.00 46.56 197 THR A C 1
ATOM 1653 O O . THR A 1 197 ? 31.305 3.789 -12.836 1.00 46.56 197 THR A O 1
ATOM 1656 N N . ALA A 1 198 ? 30.949 2.907 -10.802 1.00 40.50 198 ALA A N 1
ATOM 1657 C CA . ALA A 1 198 ? 31.871 1.773 -10.974 1.00 40.50 198 ALA A CA 1
ATOM 1658 C C . ALA A 1 198 ? 31.186 0.406 -11.195 1.00 40.50 198 ALA A C 1
ATOM 1660 O O . ALA A 1 198 ? 31.861 -0.570 -11.508 1.00 40.50 198 ALA A O 1
ATOM 1661 N N . SER A 1 199 ? 29.859 0.298 -11.041 1.00 46.34 199 SER A N 1
ATOM 1662 C CA . SER A 1 199 ? 29.152 -0.997 -11.131 1.00 46.34 199 SER A CA 1
ATOM 1663 C C . SER A 1 199 ? 27.691 -0.875 -11.591 1.00 46.34 199 SER A C 1
ATOM 1665 O O . SER A 1 199 ? 26.770 -1.446 -11.003 1.00 46.34 199 SER A O 1
ATOM 1667 N N . SER A 1 200 ? 27.465 -0.145 -12.689 1.00 46.69 200 SER A N 1
ATOM 1668 C CA . SER A 1 200 ? 26.129 0.092 -13.262 1.00 46.69 200 SER A CA 1
ATOM 1669 C C . SER A 1 200 ? 25.354 -1.186 -13.630 1.00 46.69 200 SER A C 1
ATOM 1671 O O . SER A 1 200 ? 24.128 -1.156 -13.629 1.00 46.69 200 SER A O 1
ATOM 1673 N N . GLY A 1 201 ? 26.030 -2.314 -13.876 1.00 49.75 201 GLY A N 1
ATOM 1674 C CA . GLY A 1 201 ? 25.383 -3.581 -14.248 1.00 49.75 201 GLY A CA 1
ATOM 1675 C C . GLY A 1 201 ? 24.864 -4.438 -13.084 1.00 49.75 201 GLY A C 1
ATOM 1676 O O . GLY A 1 201 ? 23.978 -5.260 -13.286 1.00 49.75 201 GLY A O 1
ATOM 1677 N N . VAL A 1 202 ? 25.381 -4.261 -11.863 1.00 46.47 202 VAL A N 1
ATOM 1678 C CA . VAL A 1 202 ? 25.019 -5.115 -10.709 1.00 46.47 202 VAL A CA 1
ATOM 1679 C C . VAL A 1 202 ? 23.985 -4.432 -9.811 1.00 46.47 202 VAL A C 1
ATOM 1681 O O . VAL A 1 202 ? 23.110 -5.087 -9.254 1.00 46.47 202 VAL A O 1
ATOM 1684 N N . ILE A 1 203 ? 24.012 -3.100 -9.717 1.00 44.66 203 ILE A N 1
ATOM 1685 C CA . ILE A 1 203 ? 23.125 -2.340 -8.819 1.00 44.66 203 ILE A CA 1
ATOM 1686 C C . ILE A 1 203 ? 21.679 -2.281 -9.339 1.00 44.66 203 ILE A C 1
ATOM 1688 O O . ILE A 1 203 ? 20.746 -2.212 -8.539 1.00 44.66 203 ILE A O 1
ATOM 1692 N N . GLN A 1 204 ? 21.461 -2.369 -10.658 1.00 48.75 204 GLN A N 1
ATOM 1693 C CA . GLN A 1 204 ? 20.108 -2.353 -11.238 1.00 48.75 204 GLN A CA 1
ATOM 1694 C C . GLN A 1 204 ? 19.300 -3.635 -10.961 1.00 48.75 204 GLN A C 1
ATOM 1696 O O . GLN A 1 204 ? 18.078 -3.619 -11.084 1.00 48.75 204 GLN A O 1
ATOM 1701 N N . GLN A 1 205 ? 19.945 -4.712 -10.500 1.00 47.56 205 GLN A N 1
ATOM 1702 C CA . GLN A 1 205 ? 19.287 -5.987 -10.187 1.00 47.56 205 GLN A CA 1
ATOM 1703 C C . GLN A 1 205 ? 18.722 -6.069 -8.760 1.00 47.56 205 GLN A C 1
ATOM 1705 O O . GLN A 1 205 ? 18.177 -7.103 -8.373 1.00 47.56 205 GLN A O 1
ATOM 1710 N N . PHE A 1 206 ? 18.802 -4.995 -7.966 1.00 52.75 206 PHE A N 1
ATOM 1711 C CA . PHE A 1 206 ? 18.334 -5.001 -6.579 1.00 52.75 206 PHE A CA 1
ATOM 1712 C C . PHE A 1 206 ? 17.149 -4.043 -6.364 1.00 52.75 206 PHE A C 1
ATOM 1714 O O . PHE A 1 206 ? 17.344 -2.887 -5.975 1.00 52.75 206 PHE A O 1
ATOM 1721 N N . PRO A 1 207 ? 15.894 -4.528 -6.514 1.00 53.47 207 PRO A N 1
ATOM 1722 C CA . PRO A 1 207 ? 14.672 -3.793 -6.155 1.00 53.47 207 PRO A CA 1
ATOM 1723 C C . PRO A 1 207 ? 14.717 -3.178 -4.746 1.00 53.47 207 PRO A C 1
ATOM 1725 O O . PRO A 1 207 ? 14.068 -2.175 -4.455 1.00 53.47 207 PRO A O 1
ATOM 1728 N N . THR A 1 208 ? 15.517 -3.760 -3.853 1.00 58.47 208 THR A N 1
ATOM 1729 C CA . THR A 1 208 ? 15.728 -3.318 -2.474 1.00 58.47 208 THR A CA 1
ATOM 1730 C C . THR A 1 208 ? 16.402 -1.949 -2.360 1.00 58.47 208 THR A C 1
ATOM 1732 O O . THR A 1 208 ? 16.070 -1.210 -1.437 1.00 58.47 208 THR A O 1
ATOM 1735 N N . PHE A 1 209 ? 17.277 -1.545 -3.287 1.00 57.97 209 PHE A N 1
ATOM 1736 C CA . PHE A 1 209 ? 17.930 -0.229 -3.234 1.00 57.97 209 PHE A CA 1
ATOM 1737 C C . PHE A 1 209 ? 16.958 0.906 -3.593 1.00 57.97 209 PHE A C 1
ATOM 1739 O O . PHE A 1 209 ? 16.883 1.922 -2.899 1.00 57.97 209 PHE A O 1
ATOM 1746 N N . GLN A 1 210 ? 16.129 0.690 -4.620 1.00 61.47 210 GLN A N 1
ATOM 1747 C CA . GLN A 1 210 ? 15.051 1.611 -4.990 1.00 61.47 210 GLN A CA 1
ATOM 1748 C C . GLN A 1 210 ? 13.976 1.691 -3.896 1.00 61.47 210 GLN A C 1
ATOM 1750 O O . GLN A 1 210 ? 13.540 2.786 -3.543 1.00 61.47 210 GLN A O 1
ATOM 1755 N N . ASN A 1 211 ? 13.620 0.557 -3.280 1.00 63.81 211 ASN A N 1
ATOM 1756 C CA . ASN A 1 211 ? 12.686 0.525 -2.151 1.00 63.81 211 ASN A CA 1
ATOM 1757 C C . ASN A 1 211 ? 13.215 1.282 -0.918 1.00 63.81 211 ASN A C 1
ATOM 1759 O O . ASN A 1 211 ? 12.428 1.895 -0.198 1.00 63.81 211 ASN A O 1
ATOM 1763 N N . LYS A 1 212 ? 14.534 1.289 -0.678 1.00 66.38 212 LYS A N 1
ATOM 1764 C CA . LYS A 1 212 ? 15.160 2.048 0.421 1.00 66.38 212 LYS A CA 1
ATOM 1765 C C . LYS A 1 212 ? 15.141 3.552 0.185 1.00 66.38 212 LYS A C 1
ATOM 1767 O O . LYS A 1 212 ? 14.780 4.286 1.103 1.00 66.38 212 LYS A O 1
ATOM 1772 N N . LYS A 1 213 ? 15.481 3.996 -1.031 1.00 72.69 213 LYS A N 1
ATOM 1773 C CA . LYS A 1 213 ? 15.332 5.399 -1.446 1.00 72.69 213 LYS A CA 1
ATOM 1774 C C . LYS A 1 213 ? 13.893 5.862 -1.197 1.00 72.69 213 LYS A C 1
ATOM 1776 O O . LYS A 1 213 ? 13.674 6.792 -0.429 1.00 72.69 213 LYS A O 1
ATOM 1781 N N . LEU A 1 214 ? 12.925 5.091 -1.701 1.00 72.94 214 LEU A N 1
ATOM 1782 C CA . LEU A 1 214 ? 11.496 5.354 -1.526 1.00 72.94 214 LEU A CA 1
ATOM 1783 C C . LEU A 1 214 ? 11.073 5.418 -0.046 1.00 72.94 214 LEU A C 1
ATOM 1785 O O . LEU A 1 214 ? 10.205 6.206 0.323 1.00 72.94 214 LEU A O 1
ATOM 1789 N N . PHE A 1 215 ? 11.655 4.577 0.814 1.00 76.06 215 PHE A N 1
ATOM 1790 C CA . PHE A 1 215 ? 11.313 4.543 2.234 1.00 76.06 215 PHE A CA 1
ATOM 1791 C C . PHE A 1 215 ? 11.861 5.750 3.003 1.00 76.06 215 PHE A C 1
ATOM 1793 O O . PHE A 1 215 ? 11.131 6.319 3.817 1.00 76.06 215 PHE A O 1
ATOM 1800 N N . LEU A 1 216 ? 13.120 6.138 2.766 1.00 75.06 216 LEU A N 1
ATOM 1801 C CA . LEU A 1 216 ? 13.711 7.301 3.429 1.00 75.06 216 LEU A CA 1
ATOM 1802 C C . LEU A 1 216 ? 13.068 8.601 2.935 1.00 75.06 216 LEU A C 1
ATOM 1804 O O . LEU A 1 216 ? 12.726 9.436 3.770 1.00 75.06 216 LEU A O 1
ATOM 1808 N N . ASP A 1 217 ? 12.818 8.716 1.626 1.00 76.12 217 ASP A N 1
ATOM 1809 C CA . ASP A 1 217 ? 12.052 9.820 1.036 1.00 76.12 217 ASP A CA 1
ATOM 1810 C C . ASP A 1 217 ? 10.697 9.946 1.737 1.00 76.12 217 ASP A C 1
ATOM 1812 O O . ASP A 1 217 ? 10.396 10.974 2.341 1.00 76.12 217 ASP A O 1
ATOM 1816 N N . ARG A 1 218 ? 9.926 8.849 1.789 1.00 78.00 218 ARG A N 1
ATOM 1817 C CA . ARG A 1 218 ? 8.610 8.832 2.438 1.00 78.00 218 ARG A CA 1
ATOM 1818 C C . ARG A 1 218 ? 8.687 9.180 3.924 1.00 78.00 218 ARG A C 1
ATOM 1820 O O . ARG A 1 218 ? 7.803 9.869 4.432 1.00 78.00 218 ARG A O 1
ATOM 1827 N N . PHE A 1 219 ? 9.693 8.689 4.650 1.00 82.75 219 PHE A N 1
ATOM 1828 C CA . PHE A 1 219 ? 9.873 9.022 6.065 1.00 82.75 219 PHE A CA 1
ATOM 1829 C C . PHE A 1 219 ? 10.131 10.520 6.249 1.00 82.75 219 PHE A C 1
ATOM 1831 O O . PHE A 1 219 ? 9.453 11.153 7.056 1.00 82.75 219 PHE A O 1
ATOM 1838 N N . ILE A 1 220 ? 11.064 11.084 5.483 1.00 78.00 220 ILE A N 1
ATOM 1839 C CA . ILE A 1 220 ? 11.442 12.495 5.573 1.00 78.00 220 ILE A CA 1
ATOM 1840 C C . ILE A 1 220 ? 10.276 13.397 5.163 1.00 78.00 220 ILE A C 1
ATOM 1842 O O . ILE A 1 220 ? 9.948 14.322 5.902 1.00 78.00 220 ILE A O 1
ATOM 1846 N N . GLU A 1 221 ? 9.591 13.088 4.062 1.00 79.81 221 GLU A N 1
ATOM 1847 C CA . GLU A 1 221 ? 8.375 13.789 3.635 1.00 79.81 221 GLU A CA 1
ATOM 1848 C C . GLU A 1 221 ? 7.294 13.758 4.719 1.00 79.81 221 GLU A C 1
ATOM 1850 O O . GLU A 1 221 ? 6.685 14.782 5.022 1.00 79.81 221 GLU A O 1
ATOM 1855 N N . THR A 1 222 ? 7.088 12.603 5.360 1.00 80.69 222 THR A N 1
ATOM 1856 C CA . THR A 1 222 ? 6.107 12.459 6.444 1.00 80.69 222 THR A CA 1
ATOM 1857 C C . THR A 1 222 ? 6.466 13.328 7.651 1.00 80.69 222 THR A C 1
ATOM 1859 O O . THR A 1 222 ? 5.582 13.932 8.257 1.00 80.69 222 THR A O 1
ATOM 1862 N N . GLU A 1 223 ? 7.743 13.400 8.033 1.00 83.62 223 GLU A N 1
ATOM 1863 C CA . GLU A 1 223 ? 8.178 14.247 9.149 1.00 83.62 223 GLU A CA 1
ATOM 1864 C C . GLU A 1 223 ? 8.100 15.740 8.802 1.00 83.62 223 GLU A C 1
ATOM 1866 O O . GLU A 1 223 ? 7.629 16.519 9.630 1.00 83.62 223 GLU A O 1
ATOM 1871 N N . ILE A 1 224 ? 8.453 16.138 7.574 1.00 82.62 224 ILE A N 1
ATOM 1872 C CA . ILE A 1 224 ? 8.267 17.515 7.088 1.00 82.62 224 ILE A CA 1
ATOM 1873 C C . ILE A 1 224 ? 6.786 17.896 7.150 1.00 82.62 224 ILE A C 1
ATOM 1875 O O . ILE A 1 224 ? 6.447 18.899 7.772 1.00 82.62 224 ILE A O 1
ATOM 1879 N N . GLN A 1 225 ? 5.891 17.053 6.627 1.00 81.75 225 GLN A N 1
ATOM 1880 C CA . GLN A 1 225 ? 4.449 17.297 6.686 1.00 81.75 225 GLN A CA 1
ATOM 1881 C C . GLN A 1 225 ? 3.938 17.413 8.124 1.00 81.75 225 GLN A C 1
ATOM 1883 O O . GLN A 1 225 ? 3.079 18.244 8.406 1.00 81.75 225 GLN A O 1
ATOM 1888 N N . LYS A 1 226 ? 4.431 16.598 9.065 1.00 81.62 226 LYS A N 1
ATOM 1889 C CA . LYS A 1 226 ? 4.056 16.729 10.485 1.00 81.62 226 LYS A CA 1
ATOM 1890 C C . LYS A 1 226 ? 4.474 18.079 11.059 1.00 81.62 226 LYS A C 1
ATOM 1892 O O . LYS A 1 226 ? 3.704 18.661 11.818 1.00 81.62 226 LYS A O 1
ATOM 1897 N N . ILE A 1 227 ? 5.669 18.554 10.710 1.00 82.50 227 ILE A N 1
ATOM 1898 C CA . ILE A 1 227 ? 6.188 19.845 11.163 1.00 82.50 227 ILE A CA 1
ATOM 1899 C C . ILE A 1 227 ? 5.362 20.979 10.549 1.00 82.50 227 ILE A C 1
ATOM 1901 O O . ILE A 1 227 ? 4.831 21.798 11.289 1.00 82.50 227 ILE A O 1
ATOM 1905 N N . GLU A 1 228 ? 5.165 20.986 9.231 1.00 82.25 228 GLU A N 1
ATOM 1906 C CA . GLU A 1 228 ? 4.401 22.019 8.515 1.00 82.25 228 GLU A CA 1
ATOM 1907 C C . GLU A 1 228 ? 2.938 22.088 8.979 1.00 82.25 228 GLU A C 1
ATOM 1909 O O . GLU A 1 228 ? 2.398 23.169 9.220 1.00 82.25 228 GLU A O 1
ATOM 1914 N N . ASN A 1 229 ? 2.304 20.932 9.191 1.00 80.06 229 ASN A N 1
ATOM 1915 C CA . ASN A 1 229 ? 0.951 20.870 9.742 1.00 80.06 229 ASN A CA 1
ATOM 1916 C C . ASN A 1 229 ? 0.900 21.299 11.216 1.00 80.06 229 ASN A C 1
ATOM 1918 O O . ASN A 1 229 ? -0.120 21.822 11.658 1.00 80.06 229 ASN A O 1
ATOM 1922 N N . GLY A 1 230 ? 1.980 21.078 11.973 1.00 70.50 230 GLY A N 1
ATOM 1923 C CA . GLY A 1 230 ? 2.115 21.508 13.364 1.00 70.50 230 GLY A CA 1
ATOM 1924 C C . GLY A 1 230 ? 2.302 23.019 13.510 1.00 70.50 230 GLY A C 1
ATOM 1925 O O . GLY A 1 230 ? 1.731 23.605 14.424 1.00 70.50 230 GLY A O 1
ATOM 1926 N N . VAL A 1 231 ? 3.039 23.651 12.589 1.00 61.09 231 VAL A N 1
ATOM 1927 C CA . VAL A 1 231 ? 3.261 25.110 12.543 1.00 61.09 231 VAL A CA 1
ATOM 1928 C C . VAL A 1 231 ? 1.970 25.865 12.217 1.00 61.09 231 VAL A C 1
ATOM 1930 O O . VAL A 1 231 ? 1.725 26.931 12.772 1.00 61.09 231 VAL A O 1
ATOM 1933 N N . ASN A 1 232 ? 1.108 25.288 11.374 1.00 55.56 232 ASN A N 1
ATOM 1934 C CA . ASN A 1 232 ? -0.165 25.898 10.978 1.00 55.56 232 ASN A CA 1
ATOM 1935 C C . ASN A 1 232 ? -1.350 25.524 11.883 1.00 55.56 232 ASN A C 1
ATOM 1937 O O . ASN A 1 232 ? -2.446 26.063 11.724 1.00 55.56 232 ASN A O 1
ATOM 1941 N N . SER A 1 233 ? -1.166 24.609 12.837 1.00 50.00 233 SER A N 1
ATOM 1942 C CA . SER A 1 233 ? -2.180 24.316 13.844 1.00 50.00 233 SER A CA 1
ATOM 1943 C C . SER A 1 233 ? -1.920 25.157 15.086 1.00 50.00 233 SER A C 1
ATOM 1945 O O . SER A 1 233 ? -0.921 24.947 15.773 1.00 50.00 233 SER A O 1
ATOM 1947 N N . SER A 1 234 ? -2.842 26.066 15.421 1.00 50.47 234 SER A N 1
ATOM 1948 C CA . SER A 1 234 ? -2.920 26.631 16.773 1.00 50.47 234 SER A CA 1
ATOM 1949 C C . SER A 1 234 ? -2.756 25.496 17.795 1.00 50.47 234 SER A C 1
ATOM 1951 O O . SER A 1 234 ? -3.279 24.405 17.536 1.00 50.47 234 SER A O 1
ATOM 1953 N N . PRO A 1 235 ? -2.026 25.701 18.909 1.00 53.81 235 PRO A N 1
ATOM 1954 C CA . PRO A 1 235 ? -1.654 24.633 19.831 1.00 53.81 235 PRO A CA 1
ATOM 1955 C C . PRO A 1 235 ? -2.889 23.811 20.180 1.00 53.81 235 PRO A C 1
ATOM 1957 O O . PRO A 1 235 ? -3.808 24.302 20.837 1.00 53.81 235 PRO A O 1
ATOM 1960 N N . VAL A 1 236 ? -2.940 22.577 19.668 1.00 59.00 236 VAL A N 1
ATOM 1961 C CA . VAL A 1 236 ? -4.064 21.673 19.902 1.00 59.00 236 VAL A CA 1
ATOM 1962 C C . VAL A 1 236 ? -4.071 21.420 21.395 1.00 59.00 236 VAL A C 1
ATOM 1964 O O . VAL A 1 236 ? -3.215 20.696 21.906 1.00 59.00 236 VAL A O 1
ATOM 1967 N N . GLN A 1 237 ? -4.999 22.069 22.096 1.00 69.38 237 GLN A N 1
ATOM 1968 C CA . GLN A 1 237 ? -5.175 21.878 23.523 1.00 69.38 237 GLN A CA 1
ATOM 1969 C C . GLN A 1 237 ? -5.316 20.379 23.760 1.00 69.38 237 GLN A C 1
ATOM 1971 O O . GLN A 1 237 ? -6.192 19.720 23.190 1.00 69.38 237 GLN A O 1
ATOM 1976 N N . LYS A 1 238 ? -4.381 19.822 24.536 1.00 79.44 238 LYS A N 1
ATOM 1977 C CA . LYS A 1 238 ? -4.403 18.406 24.878 1.00 79.44 238 LYS A CA 1
ATOM 1978 C C . LYS A 1 238 ? -5.773 18.118 25.503 1.00 79.44 238 LYS A C 1
ATOM 1980 O O . LYS A 1 238 ? -6.146 18.840 26.427 1.00 79.44 238 LYS A O 1
ATOM 1985 N N . PRO A 1 239 ? -6.518 17.108 25.018 1.00 87.75 239 PRO A N 1
ATOM 1986 C CA . PRO A 1 239 ? -7.812 16.793 25.596 1.00 87.75 239 PRO A CA 1
ATOM 1987 C C . PRO A 1 239 ? -7.640 16.518 27.088 1.00 87.75 239 PRO A C 1
ATOM 1989 O O . PRO A 1 239 ? -6.802 15.697 27.471 1.00 87.75 239 PRO A O 1
ATOM 1992 N N . GLU A 1 240 ? -8.424 17.205 27.913 1.00 92.19 240 GLU A N 1
ATOM 1993 C CA . GLU A 1 240 ? -8.414 17.037 29.369 1.00 92.19 240 GLU A CA 1
ATOM 1994 C C . GLU A 1 240 ? -8.802 15.604 29.767 1.00 92.19 240 GLU A C 1
ATOM 1996 O O . GLU A 1 240 ? -8.256 15.027 30.707 1.00 92.19 240 GLU A O 1
ATOM 2001 N N . HIS A 1 241 ? -9.683 14.990 28.974 1.00 96.00 241 HIS A N 1
ATOM 2002 C CA . HIS A 1 241 ? -10.175 13.633 29.171 1.00 96.00 241 HIS A CA 1
ATOM 2003 C C . HIS A 1 241 ? -9.939 12.777 27.929 1.00 96.00 241 HIS A C 1
ATOM 2005 O O . HIS A 1 241 ? -10.055 13.233 26.794 1.00 96.00 241 HIS A O 1
ATOM 2011 N N . SER A 1 242 ? -9.645 11.500 28.126 1.00 96.94 242 SER A N 1
ATOM 2012 C CA . SER A 1 242 ? -9.564 10.492 27.072 1.00 96.94 242 SER A CA 1
ATOM 2013 C C . SER A 1 242 ? -10.941 10.171 26.475 1.00 96.94 242 SER A C 1
ATOM 2015 O O . SER A 1 242 ? -11.969 10.262 27.143 1.00 96.94 242 SER A O 1
ATOM 2017 N N . LEU A 1 243 ? -10.972 9.675 25.232 1.00 97.81 243 LEU A N 1
ATOM 2018 C CA . LEU A 1 243 ? -12.219 9.251 24.573 1.00 97.81 243 LEU A CA 1
ATOM 2019 C C . LEU A 1 243 ? -13.009 8.190 25.357 1.00 97.81 243 LEU A C 1
ATOM 2021 O O . LEU A 1 243 ? -14.228 8.118 25.227 1.00 97.81 243 LEU A O 1
ATOM 2025 N N . ARG A 1 244 ? -12.332 7.351 26.153 1.00 98.38 244 ARG A N 1
ATOM 2026 C CA . ARG A 1 244 ? -12.996 6.338 26.989 1.00 98.38 244 ARG A CA 1
ATOM 2027 C C . ARG A 1 244 ? -13.743 6.975 28.156 1.00 98.38 244 ARG A C 1
ATOM 2029 O O . ARG A 1 244 ? -14.861 6.560 28.440 1.00 98.38 244 ARG A O 1
ATOM 2036 N N . GLU A 1 245 ? -13.135 7.969 28.801 1.00 98.50 245 GLU A N 1
ATOM 2037 C CA . GLU A 1 245 ? -13.766 8.730 29.886 1.00 98.50 245 GLU A CA 1
ATOM 2038 C C . GLU A 1 245 ? -14.981 9.488 29.354 1.00 98.50 245 GLU A C 1
ATOM 2040 O O . GLU A 1 245 ? -16.064 9.363 29.916 1.00 98.50 245 GLU A O 1
ATOM 2045 N N . VAL A 1 246 ? -14.833 10.160 28.205 1.00 98.25 246 VAL A N 1
ATOM 2046 C CA . VAL A 1 246 ? -15.933 10.871 27.534 1.00 98.25 246 VAL A CA 1
ATOM 2047 C C . VAL A 1 246 ? -17.082 9.919 27.184 1.00 98.25 246 VAL A C 1
ATOM 2049 O O . VAL A 1 246 ? -18.233 10.215 27.484 1.00 98.25 246 VAL A O 1
ATOM 2052 N N . ALA A 1 247 ? -16.795 8.749 26.604 1.00 98.56 247 ALA A N 1
ATOM 2053 C CA . ALA A 1 247 ? -17.830 7.773 26.254 1.00 98.56 247 ALA A CA 1
ATOM 2054 C C . ALA A 1 247 ? -18.639 7.294 27.474 1.00 98.56 247 ALA A C 1
ATOM 2056 O O . ALA A 1 247 ? -19.864 7.209 27.406 1.00 98.56 247 ALA A O 1
ATOM 2057 N N . LEU A 1 248 ? -17.964 6.990 28.588 1.00 98.50 248 LEU A N 1
ATOM 2058 C CA . LEU A 1 248 ? -18.618 6.575 29.832 1.00 98.50 248 LEU A CA 1
ATOM 2059 C C . LEU A 1 248 ? -19.392 7.721 30.489 1.00 98.50 248 LEU A C 1
ATOM 2061 O O . LEU A 1 248 ? -20.502 7.499 30.965 1.00 98.50 248 LEU A O 1
ATOM 2065 N N . PHE A 1 249 ? -18.834 8.932 30.495 1.00 98.44 249 PHE A N 1
ATOM 2066 C CA . PHE A 1 249 ? -19.505 10.128 31.001 1.00 98.44 249 PHE A CA 1
ATOM 2067 C C . PHE A 1 249 ? -20.840 10.363 30.279 1.00 98.44 249 PHE A C 1
ATOM 2069 O O . PHE A 1 249 ? -21.876 10.480 30.932 1.00 98.44 249 PHE A O 1
ATOM 2076 N N . LEU A 1 250 ? -20.828 10.335 28.941 1.00 98.38 250 LEU A N 1
ATOM 2077 C CA . LEU A 1 250 ? -22.033 10.485 28.118 1.00 98.38 250 LEU A CA 1
ATOM 2078 C C . LEU A 1 250 ? -23.054 9.377 28.413 1.00 98.38 250 LEU A C 1
ATOM 2080 O O . LEU A 1 250 ? -24.241 9.657 28.564 1.00 98.38 250 LEU A O 1
ATOM 2084 N N . PHE A 1 251 ? -22.594 8.130 28.567 1.00 98.56 251 PHE A N 1
ATOM 2085 C CA . PHE A 1 251 ? -23.464 7.004 28.911 1.00 98.56 251 PHE A CA 1
ATOM 2086 C C . PHE A 1 251 ? -24.167 7.199 30.262 1.00 98.56 251 PHE A C 1
ATOM 2088 O O . PHE A 1 251 ? -25.384 7.037 30.351 1.00 98.56 251 PHE A O 1
ATOM 2095 N N . TYR A 1 252 ? -23.428 7.558 31.316 1.00 98.56 252 TYR A N 1
ATOM 2096 C CA . TYR A 1 252 ? -24.010 7.722 32.651 1.00 98.56 252 TYR A CA 1
ATOM 2097 C C . TYR A 1 252 ? -24.967 8.913 32.746 1.00 98.56 252 TYR A C 1
ATOM 2099 O O . TYR A 1 252 ? -25.954 8.821 33.473 1.00 98.56 252 TYR A O 1
ATOM 2107 N N . ASN A 1 253 ? -24.722 9.986 31.991 1.00 98.19 253 ASN A N 1
ATOM 2108 C CA . ASN A 1 253 ? -25.637 11.127 31.902 1.00 98.19 253 ASN A CA 1
ATOM 2109 C C . ASN A 1 253 ? -26.865 10.870 31.014 1.00 98.19 253 ASN A C 1
ATOM 2111 O O . ASN A 1 253 ? -27.729 11.735 30.911 1.00 98.19 253 ASN A O 1
ATOM 2115 N N . GLY A 1 254 ? -26.964 9.700 30.375 1.00 97.50 254 GLY A N 1
ATOM 2116 C CA . GLY A 1 254 ? -28.073 9.376 29.478 1.00 97.50 254 GLY A CA 1
ATOM 2117 C C . GLY A 1 254 ? -28.028 10.129 28.145 1.00 97.50 254 GLY A C 1
ATOM 2118 O O . GLY A 1 254 ? -29.037 10.189 27.443 1.00 97.50 254 GLY A O 1
ATOM 2119 N N . GLU A 1 255 ? -26.876 10.695 27.771 1.00 97.81 255 GLU A N 1
ATOM 2120 C CA . GLU A 1 255 ? -26.701 11.351 26.478 1.00 97.81 255 GLU A CA 1
ATOM 2121 C C . GLU A 1 255 ? -26.613 10.302 25.364 1.00 97.81 255 GLU A C 1
ATOM 2123 O O . GLU A 1 255 ? -25.816 9.362 25.413 1.00 97.81 255 GLU A O 1
ATOM 2128 N N . LYS A 1 256 ? -27.432 10.462 24.322 1.00 98.00 256 LYS A N 1
ATOM 2129 C CA . LYS A 1 256 ? -27.439 9.549 23.177 1.00 98.00 256 LYS A CA 1
ATOM 2130 C C . LYS A 1 256 ? -26.288 9.877 22.227 1.00 98.00 256 LYS A C 1
ATOM 2132 O O . LYS A 1 256 ? -26.225 10.982 21.693 1.00 98.00 256 LYS A O 1
ATOM 2137 N N . VAL A 1 257 ? -25.440 8.891 21.937 1.00 98.19 257 VAL A N 1
ATOM 2138 C CA . VAL A 1 257 ? -24.399 8.988 20.901 1.00 98.19 257 VAL A CA 1
ATOM 2139 C C . VAL A 1 257 ? -24.771 8.100 19.719 1.00 98.19 257 VAL A C 1
ATOM 2141 O O . VAL A 1 257 ? -24.912 6.885 19.854 1.00 98.19 257 VAL A O 1
ATOM 2144 N N . ASP A 1 258 ? -24.907 8.701 18.544 1.00 98.25 258 ASP A N 1
ATOM 2145 C CA . ASP A 1 258 ? -25.125 8.015 17.278 1.00 98.25 258 ASP A CA 1
ATOM 2146 C C . ASP A 1 258 ? -24.088 8.442 16.229 1.00 98.25 258 ASP A C 1
ATOM 2148 O O . ASP A 1 258 ? -23.260 9.324 16.447 1.00 98.25 258 ASP A O 1
ATOM 2152 N N . LYS A 1 259 ? -24.106 7.793 15.062 1.00 97.75 259 LYS A N 1
ATOM 2153 C CA . LYS A 1 259 ? -23.142 8.086 13.991 1.00 97.75 259 LYS A CA 1
ATOM 2154 C C . LYS A 1 259 ? -23.242 9.524 13.463 1.00 97.75 259 LYS A C 1
ATOM 2156 O O . LYS A 1 259 ? -22.267 10.004 12.898 1.00 97.75 259 LYS A O 1
ATOM 2161 N N . LYS A 1 260 ? -24.395 10.191 13.604 1.00 98.00 260 LYS A N 1
ATOM 2162 C CA . LYS A 1 260 ? -24.623 11.545 13.078 1.00 98.00 260 LYS A CA 1
ATOM 2163 C C . LYS A 1 260 ? -24.072 12.608 14.026 1.00 98.00 260 LYS A C 1
ATOM 2165 O O . LYS A 1 260 ? -23.558 13.618 13.557 1.00 98.00 260 LYS A O 1
ATOM 2170 N N . ASN A 1 261 ? -24.160 12.384 15.338 1.00 98.19 261 ASN A N 1
ATOM 2171 C CA . ASN A 1 261 ? -23.731 13.363 16.340 1.00 98.19 261 ASN A CA 1
ATOM 2172 C C . ASN A 1 261 ? -22.332 13.103 16.930 1.00 98.19 261 ASN A C 1
ATOM 2174 O O . ASN A 1 261 ? -21.762 13.999 17.557 1.00 98.19 261 ASN A O 1
ATOM 2178 N N . ALA A 1 262 ? -21.742 11.922 16.717 1.00 97.94 262 ALA A N 1
ATOM 2179 C CA . ALA A 1 262 ? -20.500 11.547 17.389 1.00 97.94 262 ALA A CA 1
ATOM 2180 C C . ALA A 1 262 ? -19.308 12.465 17.068 1.00 97.94 262 ALA A C 1
ATOM 2182 O O . ALA A 1 262 ? -18.484 12.706 17.948 1.00 97.94 262 ALA A O 1
ATOM 2183 N N . ASP A 1 263 ? -19.206 13.008 15.850 1.00 97.62 263 ASP A N 1
ATOM 2184 C CA . ASP A 1 263 ? -18.124 13.940 15.496 1.00 97.62 263 ASP A CA 1
ATOM 2185 C C . ASP A 1 263 ? -18.265 15.290 16.209 1.00 97.62 263 ASP A C 1
ATOM 2187 O O . ASP A 1 263 ? -17.268 15.867 16.646 1.00 97.62 263 ASP A O 1
ATOM 2191 N N . GLN A 1 264 ? -19.497 15.779 16.374 1.00 97.56 264 GLN A N 1
ATOM 2192 C CA . GLN A 1 264 ? -19.773 17.012 17.116 1.00 97.56 264 GLN A CA 1
ATOM 2193 C C . GLN A 1 264 ? -19.457 16.828 18.604 1.00 97.56 264 GLN A C 1
ATOM 2195 O O . GLN A 1 264 ? -18.784 17.666 19.204 1.00 97.56 264 GLN A O 1
ATOM 2200 N N . LEU A 1 265 ? -19.866 15.694 19.182 1.00 97.50 265 LEU A N 1
ATOM 2201 C CA . LEU A 1 265 ? -19.568 15.357 20.572 1.00 97.50 265 LEU A CA 1
ATOM 2202 C C . LEU A 1 265 ? -18.067 15.159 20.799 1.00 97.50 265 LEU A C 1
ATOM 2204 O O . LEU A 1 265 ? -17.529 15.701 21.755 1.00 97.50 265 LEU A O 1
ATOM 2208 N N . ALA A 1 266 ? -17.354 14.465 19.908 1.00 97.19 266 ALA A N 1
ATOM 2209 C CA . ALA A 1 266 ? -15.903 14.319 20.023 1.00 97.19 266 ALA A CA 1
ATOM 2210 C C . ALA A 1 266 ? -15.195 15.684 19.999 1.00 97.19 266 ALA A C 1
ATOM 2212 O O . ALA A 1 266 ? -14.345 15.941 20.852 1.00 97.19 266 ALA A O 1
ATOM 2213 N N . LYS A 1 267 ? -15.600 16.586 19.095 1.00 95.38 267 LYS A N 1
ATOM 2214 C CA . LYS A 1 267 ? -15.054 17.949 19.015 1.00 95.38 267 LYS A CA 1
ATOM 2215 C C . LYS A 1 267 ? -15.297 18.764 20.286 1.00 95.38 267 LYS A C 1
ATOM 2217 O O . LYS A 1 267 ? -14.384 19.465 20.707 1.00 95.38 267 LYS A O 1
ATOM 2222 N N . LYS A 1 268 ? -16.462 18.627 20.934 1.00 96.25 268 LYS A N 1
ATOM 2223 C CA . LYS A 1 268 ? -16.778 19.295 22.216 1.00 96.25 268 LYS A CA 1
ATOM 2224 C C . LYS A 1 268 ? -15.759 18.980 23.319 1.00 96.25 268 LYS A C 1
ATOM 2226 O O . LYS A 1 268 ? -15.512 19.817 24.175 1.00 96.25 268 LYS A O 1
ATOM 2231 N N . TYR A 1 269 ? -15.153 17.794 23.275 1.00 95.56 269 TYR A N 1
ATOM 2232 C CA . TYR A 1 269 ? -14.125 17.352 24.223 1.00 95.56 269 TYR A CA 1
ATOM 2233 C C . TYR A 1 269 ? -12.709 17.375 23.622 1.00 95.56 269 TYR A C 1
ATOM 2235 O O . TYR A 1 269 ? -11.838 16.636 24.075 1.00 95.56 269 TYR A O 1
ATOM 2243 N N . ASN A 1 270 ? -12.470 18.194 22.592 1.00 94.19 270 ASN A N 1
ATOM 2244 C CA . ASN A 1 270 ? -11.176 18.340 21.915 1.00 94.19 270 ASN A CA 1
ATOM 2245 C C . ASN A 1 270 ? -10.628 17.043 21.278 1.00 94.19 270 ASN A C 1
ATOM 2247 O O . ASN A 1 270 ? -9.418 16.864 21.142 1.00 94.19 270 ASN A O 1
ATOM 2251 N N . HIS A 1 271 ? -11.504 16.136 20.828 1.00 95.25 271 HIS A N 1
ATOM 2252 C CA . HIS A 1 271 ? -11.126 14.913 20.106 1.00 95.25 271 HIS A CA 1
ATOM 2253 C C . HIS A 1 271 ? -11.422 14.990 18.608 1.00 95.25 271 HIS A C 1
ATOM 2255 O O . HIS A 1 271 ? -12.374 15.626 18.164 1.00 95.25 271 HIS A O 1
ATOM 2261 N N . LYS A 1 272 ? -10.619 14.269 17.813 1.00 94.12 272 LYS A N 1
ATOM 2262 C CA . LYS A 1 272 ? -10.710 14.266 16.340 1.00 94.12 272 LYS A CA 1
ATOM 2263 C C . LYS A 1 272 ? -11.587 13.154 15.750 1.00 94.12 272 LYS A C 1
ATOM 2265 O O . LYS A 1 272 ? -11.921 13.226 14.575 1.00 94.12 272 LYS A O 1
ATOM 2270 N N . SER A 1 273 ? -11.912 12.105 16.512 1.00 95.62 273 SER A N 1
ATOM 2271 C CA . SER A 1 273 ? -12.558 10.896 15.973 1.00 95.62 273 SER A CA 1
ATOM 2272 C C . SER A 1 273 ? -13.904 10.610 16.637 1.00 95.62 273 SER A C 1
ATOM 2274 O O . SER A 1 273 ? -13.961 9.926 17.663 1.00 95.62 273 SER A O 1
ATOM 2276 N N . GLY A 1 274 ? -14.997 11.077 16.026 1.00 97.38 274 GLY A N 1
ATOM 2277 C CA . GLY A 1 274 ? -16.351 10.730 16.460 1.00 97.38 274 GLY A CA 1
ATOM 2278 C C . GLY A 1 274 ? -16.678 9.261 16.233 1.00 97.38 274 GLY A C 1
ATOM 2279 O O . GLY A 1 274 ? -17.233 8.613 17.115 1.00 97.38 274 GLY A O 1
ATOM 2280 N N . GLN A 1 275 ? -16.223 8.665 15.128 1.00 98.06 275 GLN A N 1
ATOM 2281 C CA . GLN A 1 275 ? -16.404 7.226 14.894 1.00 98.06 275 GLN A CA 1
ATOM 2282 C C . GLN A 1 275 ? -15.837 6.373 16.043 1.00 98.06 275 GLN A C 1
ATOM 2284 O O . GLN A 1 275 ? -16.460 5.392 16.458 1.00 98.06 275 GLN A O 1
ATOM 2289 N N . LYS A 1 276 ? -14.677 6.754 16.601 1.00 98.06 276 LYS A N 1
ATOM 2290 C CA . LYS A 1 276 ? -14.105 6.048 17.753 1.00 98.06 276 LYS A CA 1
ATOM 2291 C C . LYS A 1 276 ? -14.919 6.267 19.028 1.00 98.06 276 LYS A C 1
ATOM 2293 O O . LYS A 1 276 ? -15.082 5.320 19.796 1.00 98.06 276 LYS A O 1
ATOM 2298 N N . LEU A 1 277 ? -15.441 7.477 19.237 1.00 98.44 277 LEU A N 1
ATOM 2299 C CA . LEU A 1 277 ? -16.344 7.784 20.347 1.00 98.44 277 LEU A CA 1
ATOM 2300 C C . LEU A 1 277 ? -17.611 6.920 20.287 1.00 98.44 277 LEU A C 1
ATOM 2302 O O . LEU A 1 277 ? -17.947 6.277 21.276 1.00 98.44 277 LEU A O 1
ATOM 2306 N N . TYR A 1 278 ? -18.256 6.825 19.121 1.00 98.50 278 TYR A N 1
ATOM 2307 C CA . TYR A 1 278 ? -19.454 6.005 18.913 1.00 98.50 278 TYR A CA 1
ATOM 2308 C C . TYR A 1 278 ? -19.211 4.517 19.215 1.00 98.50 278 TYR A C 1
ATOM 2310 O O . TYR A 1 278 ? -20.012 3.879 19.902 1.00 98.50 278 TYR A O 1
ATOM 2318 N N . GLN A 1 279 ? -18.077 3.965 18.765 1.00 98.44 279 GLN A N 1
ATOM 2319 C CA . GLN A 1 279 ? -17.685 2.586 19.084 1.00 98.44 279 GLN A CA 1
ATOM 2320 C C . GLN A 1 279 ? -17.532 2.366 20.592 1.00 98.44 279 GLN A C 1
ATOM 2322 O O . GLN A 1 279 ? -18.038 1.381 21.126 1.00 98.44 279 GLN A O 1
ATOM 2327 N N . LEU A 1 280 ? -16.836 3.276 21.281 1.00 98.44 280 LEU A N 1
ATOM 2328 C CA . LEU A 1 280 ? -16.621 3.184 22.726 1.00 98.44 280 LEU A CA 1
ATOM 2329 C C . LEU A 1 280 ? -17.926 3.353 23.504 1.00 98.44 280 LEU A C 1
ATOM 2331 O O . LEU A 1 280 ? -18.163 2.604 24.445 1.00 98.44 280 LEU A O 1
ATOM 2335 N N . PHE A 1 281 ? -18.788 4.281 23.095 1.00 98.62 281 PHE A N 1
ATOM 2336 C CA . PHE A 1 281 ? -20.105 4.469 23.696 1.00 98.62 281 PHE A CA 1
ATOM 2337 C C . PHE A 1 281 ? -20.969 3.213 23.551 1.00 98.62 281 PHE A C 1
ATOM 2339 O O . PHE A 1 281 ? -21.533 2.730 24.530 1.00 98.62 281 PHE A O 1
ATOM 2346 N N . THR A 1 282 ? -21.010 2.626 22.351 1.00 98.19 282 THR A N 1
ATOM 2347 C CA . THR A 1 282 ? -21.734 1.371 22.093 1.00 98.19 282 THR A CA 1
ATOM 2348 C C . THR A 1 282 ? -21.182 0.236 22.954 1.00 98.19 282 THR A C 1
ATOM 2350 O O . THR A 1 282 ? -21.943 -0.487 23.593 1.00 98.19 282 THR A O 1
ATOM 2353 N N . PHE A 1 283 ? -19.852 0.115 23.038 1.00 98.31 283 PHE A N 1
ATOM 2354 C CA . PHE A 1 283 ? -19.187 -0.866 23.893 1.00 98.31 283 PHE A CA 1
ATOM 2355 C C . PHE A 1 283 ? -19.588 -0.696 25.364 1.00 98.31 283 PHE A C 1
ATOM 2357 O O . PHE A 1 283 ? -20.051 -1.651 25.987 1.00 98.31 283 PHE A O 1
ATOM 2364 N N . TYR A 1 284 ? -19.472 0.516 25.909 1.00 98.12 284 TYR A N 1
ATOM 2365 C CA . TYR A 1 284 ? -19.798 0.801 27.306 1.00 98.12 284 TYR A CA 1
ATOM 2366 C C . TYR A 1 284 ? -21.292 0.847 27.602 1.00 98.12 284 TYR A C 1
ATOM 2368 O O . TYR A 1 284 ? -21.651 0.826 28.771 1.00 98.12 284 TYR A O 1
ATOM 2376 N N . SER A 1 285 ? -22.169 0.850 26.598 1.00 97.38 285 SER A N 1
ATO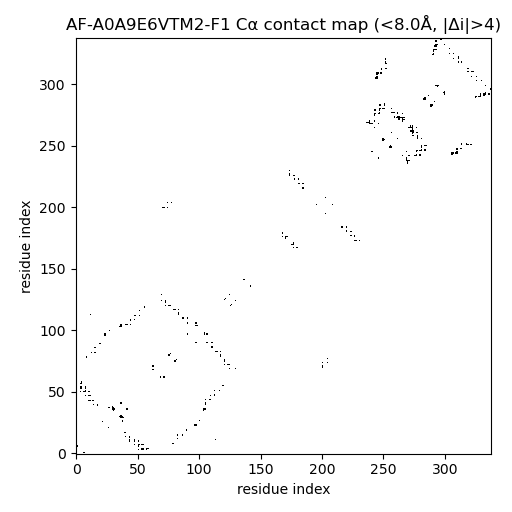M 2377 C CA . SER A 1 285 ? -23.613 0.740 26.824 1.00 97.38 285 SER A CA 1
ATOM 2378 C C . SER A 1 285 ? -24.000 -0.629 27.394 1.00 97.38 285 SER A C 1
ATOM 2380 O O . SER A 1 285 ? -24.948 -0.731 28.175 1.00 97.38 285 SER A O 1
ATOM 2382 N N . SER A 1 286 ? -23.220 -1.674 27.096 1.00 97.75 286 SER A N 1
ATOM 2383 C CA . SER A 1 286 ? -23.416 -2.996 27.694 1.00 97.75 286 SER A CA 1
ATOM 2384 C C . SER A 1 286 ? -22.937 -3.048 29.145 1.00 97.75 286 SER A C 1
ATOM 2386 O O . SER A 1 286 ? -21.797 -2.697 29.459 1.00 97.75 286 SER A O 1
ATOM 2388 N N . ASN A 1 287 ? -23.792 -3.575 30.023 1.00 96.69 287 ASN A N 1
ATOM 2389 C CA . ASN A 1 287 ? -23.469 -3.777 31.432 1.00 96.69 287 ASN A CA 1
ATOM 2390 C C . ASN A 1 287 ? -22.304 -4.760 31.637 1.00 96.69 287 ASN A C 1
ATOM 2392 O O . ASN A 1 287 ? -21.452 -4.544 32.498 1.00 96.69 287 ASN A O 1
ATOM 2396 N N . SER A 1 288 ? -22.223 -5.814 30.812 1.00 96.00 288 SER A N 1
ATOM 2397 C CA . SER A 1 288 ? -21.123 -6.785 30.879 1.00 96.00 288 SER A CA 1
ATOM 2398 C C . SER A 1 288 ? -19.778 -6.095 30.661 1.00 96.00 288 SER A C 1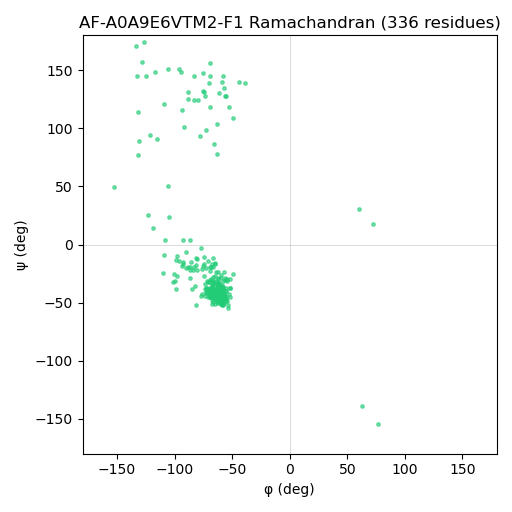
ATOM 2400 O O . SER A 1 288 ? -18.870 -6.225 31.473 1.00 96.00 288 SER A O 1
ATOM 2402 N N . ASN A 1 289 ? -19.682 -5.232 29.653 1.00 96.50 289 ASN A N 1
ATOM 2403 C CA . ASN A 1 289 ? -18.444 -4.523 29.342 1.00 96.50 289 ASN A CA 1
ATOM 2404 C C . ASN A 1 289 ? -18.009 -3.556 30.454 1.00 96.50 289 ASN A C 1
ATOM 2406 O O . ASN A 1 289 ? -16.810 -3.320 30.618 1.00 96.50 289 ASN A O 1
ATOM 2410 N N . ARG A 1 290 ? -18.945 -3.024 31.251 1.00 96.12 290 ARG A N 1
ATOM 2411 C CA . ARG A 1 290 ? -18.631 -2.142 32.388 1.00 96.12 290 ARG A CA 1
ATOM 2412 C C . ARG A 1 290 ? -18.292 -2.893 33.675 1.00 96.12 290 ARG A C 1
ATOM 2414 O O . ARG A 1 290 ? -17.384 -2.461 34.374 1.00 96.12 290 ARG A O 1
ATOM 2421 N N . ILE A 1 291 ? -18.965 -4.007 33.970 1.00 95.19 291 ILE A N 1
ATOM 2422 C CA . ILE A 1 291 ? -18.914 -4.649 35.300 1.00 95.19 291 ILE A CA 1
ATOM 2423 C C . ILE A 1 291 ? -18.169 -5.990 35.305 1.00 95.19 291 ILE A C 1
ATOM 2425 O O . ILE A 1 291 ? -17.679 -6.411 36.353 1.00 95.19 291 ILE A O 1
ATOM 2429 N N . GLN A 1 292 ? -18.084 -6.689 34.172 1.00 94.31 292 GLN A N 1
ATOM 2430 C CA . GLN A 1 292 ? -17.496 -8.029 34.121 1.00 94.31 292 GLN A CA 1
ATOM 2431 C C . GLN A 1 292 ? -16.034 -8.015 34.604 1.00 94.31 292 GLN A C 1
ATOM 2433 O O . GLN A 1 292 ? -15.308 -7.060 34.278 1.00 94.31 292 GLN A O 1
ATOM 2438 N N . PRO A 1 293 ? -15.618 -9.043 35.377 1.00 92.25 293 PRO A N 1
ATOM 2439 C CA . PRO A 1 293 ? -14.233 -9.200 35.793 1.00 92.25 293 PRO A CA 1
ATOM 2440 C C . PRO A 1 293 ? -13.309 -9.285 34.581 1.00 92.25 293 PRO A C 1
ATOM 2442 O O . PRO A 1 293 ? -13.673 -9.808 33.527 1.00 92.25 293 PRO A O 1
ATOM 2445 N N . GLU A 1 294 ? -12.114 -8.731 34.735 1.00 94.81 294 GLU A N 1
ATOM 2446 C CA . GLU A 1 294 ? -11.106 -8.726 33.681 1.00 94.81 294 GLU A CA 1
ATOM 2447 C C . GLU A 1 294 ? -10.158 -9.915 33.844 1.00 94.81 294 GLU A C 1
ATOM 2449 O O . GLU A 1 294 ? -9.815 -10.299 34.957 1.00 94.81 294 GLU A O 1
ATOM 2454 N N . GLU A 1 295 ? -9.651 -10.437 32.728 1.00 92.12 295 GLU A N 1
ATOM 2455 C CA . GLU A 1 295 ? -8.757 -11.610 32.705 1.00 92.12 295 GLU A CA 1
ATOM 2456 C C . GLU A 1 295 ? -7.455 -11.414 33.494 1.00 92.12 295 GLU A C 1
ATOM 2458 O O . GLU A 1 295 ? -6.817 -12.376 33.906 1.00 92.12 295 GLU A O 1
ATOM 2463 N N . THR A 1 296 ? -7.000 -10.165 33.652 1.00 93.44 296 THR A N 1
ATOM 2464 C CA . THR A 1 296 ? -5.718 -9.864 34.300 1.00 93.44 296 THR A CA 1
ATOM 2465 C C . THR A 1 296 ? -5.860 -8.749 35.327 1.00 93.44 296 THR A C 1
ATOM 2467 O O . THR A 1 296 ? -6.562 -7.758 35.097 1.00 93.44 296 THR A O 1
ATOM 2470 N N . LYS A 1 297 ? -5.089 -8.845 36.420 1.00 92.62 297 LYS A N 1
ATOM 2471 C CA . LYS A 1 297 ? -5.018 -7.826 37.487 1.00 92.62 297 LYS A CA 1
ATOM 2472 C C . LYS A 1 297 ? -4.737 -6.421 36.926 1.00 92.62 297 LYS A C 1
ATOM 2474 O O . LYS A 1 297 ? -5.335 -5.440 37.362 1.00 92.62 297 LYS A O 1
ATOM 2479 N N . LYS A 1 298 ? -3.891 -6.317 35.889 1.00 94.62 298 LYS A N 1
ATOM 2480 C CA . LYS A 1 298 ? -3.573 -5.046 35.210 1.00 94.62 298 LYS A CA 1
ATOM 2481 C C . LYS A 1 298 ? -4.766 -4.466 34.442 1.00 94.62 298 LYS A C 1
ATOM 2483 O O . LYS A 1 298 ? -5.006 -3.262 34.520 1.00 94.62 298 LYS A O 1
ATOM 2488 N N . LYS A 1 299 ? -5.519 -5.291 33.701 1.00 94.31 299 LYS A N 1
ATOM 2489 C CA . LYS A 1 299 ? -6.741 -4.844 33.005 1.00 94.31 299 LYS A CA 1
ATOM 2490 C C . LYS A 1 299 ? -7.796 -4.372 34.014 1.00 94.31 299 LYS A C 1
ATOM 2492 O O . LYS A 1 299 ? -8.343 -3.285 33.832 1.00 94.31 299 LYS A O 1
ATOM 2497 N N . ALA A 1 300 ? -7.990 -5.118 35.106 1.00 95.44 300 ALA A N 1
ATOM 2498 C CA . ALA A 1 300 ? -8.895 -4.742 36.193 1.00 95.44 300 ALA A CA 1
ATOM 2499 C C . ALA A 1 300 ? -8.517 -3.383 36.812 1.00 95.44 300 ALA A C 1
ATO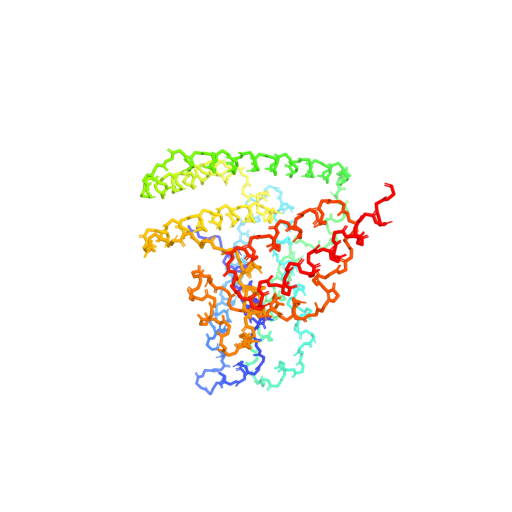M 2501 O O . ALA A 1 300 ? -9.351 -2.480 36.868 1.00 95.44 300 ALA A O 1
ATOM 2502 N N . ALA A 1 301 ? -7.247 -3.194 37.188 1.00 95.75 301 ALA A N 1
ATOM 2503 C CA . ALA A 1 301 ? -6.756 -1.935 37.754 1.00 95.75 301 ALA A CA 1
ATOM 2504 C C . ALA A 1 301 ? -6.970 -0.739 36.807 1.00 95.75 301 ALA A C 1
ATOM 2506 O O . ALA A 1 301 ? -7.448 0.315 37.227 1.00 95.75 301 ALA A O 1
ATOM 2507 N N . ASN A 1 302 ? -6.695 -0.911 35.510 1.00 96.31 302 ASN A N 1
ATOM 2508 C CA . ASN A 1 302 ? -6.913 0.137 34.509 1.00 96.31 302 ASN A CA 1
ATOM 2509 C C . ASN A 1 302 ? -8.395 0.516 34.361 1.00 96.31 302 ASN A C 1
ATOM 2511 O O . ASN A 1 302 ? -8.715 1.689 34.162 1.00 96.31 302 ASN A O 1
ATOM 2515 N N . LYS A 1 303 ? -9.301 -0.462 34.451 1.00 96.44 303 LYS A N 1
ATOM 2516 C CA . LYS A 1 303 ? -10.752 -0.251 34.361 1.00 96.44 303 LYS A CA 1
ATOM 2517 C C . LYS A 1 303 ? -11.313 0.438 35.607 1.00 96.44 303 LYS A C 1
ATOM 2519 O O . LYS A 1 303 ? -12.104 1.368 35.474 1.00 96.44 303 LYS A O 1
ATOM 2524 N N . ILE A 1 304 ? -10.831 0.064 36.794 1.00 96.31 304 ILE A N 1
ATOM 2525 C CA . ILE A 1 304 ? -11.110 0.756 38.066 1.00 96.31 304 ILE A CA 1
ATOM 2526 C C . ILE A 1 304 ? -10.652 2.217 37.984 1.00 96.31 304 ILE A C 1
ATOM 2528 O O . ILE A 1 304 ? -11.431 3.126 38.261 1.00 96.31 304 ILE A O 1
ATOM 2532 N N . ALA A 1 305 ? -9.416 2.462 37.539 1.00 97.25 305 ALA A N 1
ATOM 2533 C CA . ALA A 1 305 ? -8.877 3.814 37.392 1.00 97.25 305 ALA A CA 1
ATOM 2534 C C . ALA A 1 305 ? -9.652 4.659 36.365 1.00 97.25 305 ALA A C 1
ATOM 2536 O O . ALA A 1 305 ? -9.791 5.870 36.530 1.00 97.25 305 ALA A O 1
ATOM 2537 N N . LEU A 1 306 ? -10.160 4.034 35.299 1.00 97.69 306 LEU A N 1
ATOM 2538 C CA . LEU A 1 306 ? -11.039 4.683 34.329 1.00 97.69 306 LEU A CA 1
ATOM 2539 C C . LEU A 1 306 ? -12.371 5.101 34.971 1.00 97.69 306 LEU A C 1
ATOM 2541 O O . LEU A 1 306 ? -12.750 6.263 34.863 1.00 97.69 306 LEU A O 1
ATOM 2545 N N . LEU A 1 307 ? -13.058 4.189 35.666 1.00 97.56 307 LEU A N 1
ATOM 2546 C CA . LEU A 1 307 ? -14.339 4.490 36.317 1.00 97.56 307 LEU A CA 1
ATOM 2547 C C . LEU A 1 307 ? -14.202 5.546 37.417 1.00 97.56 307 LEU A C 1
ATOM 2549 O O . LEU A 1 307 ? -15.036 6.442 37.484 1.00 97.56 307 LEU A O 1
ATOM 2553 N N . ASN A 1 308 ? -13.138 5.500 38.223 1.00 97.81 308 ASN A N 1
ATOM 2554 C CA . ASN A 1 308 ? -12.881 6.514 39.250 1.00 97.81 308 ASN A CA 1
ATOM 2555 C C . ASN A 1 308 ? -12.782 7.927 38.662 1.00 97.81 308 ASN A C 1
ATOM 2557 O O . ASN A 1 308 ? -13.396 8.849 39.192 1.00 97.81 308 ASN A O 1
ATOM 2561 N N . ARG A 1 309 ? -12.071 8.093 37.539 1.00 97.88 309 ARG A N 1
ATOM 2562 C CA . ARG A 1 309 ? -11.969 9.387 36.845 1.00 97.88 309 ARG A CA 1
ATOM 2563 C C . ARG A 1 309 ? -13.302 9.851 36.262 1.00 97.88 309 ARG A C 1
ATOM 2565 O O . ARG A 1 309 ? -13.598 11.036 36.278 1.00 97.88 309 ARG A O 1
ATOM 2572 N N . VAL A 1 310 ? -14.142 8.929 35.798 1.00 98.19 310 VAL A N 1
ATOM 2573 C CA . VAL A 1 310 ? -15.494 9.278 35.333 1.00 98.19 310 VAL A CA 1
ATOM 2574 C C . VAL A 1 310 ? -16.399 9.669 36.505 1.00 98.19 310 VAL A C 1
ATOM 2576 O O . VAL A 1 310 ? -17.152 10.628 36.396 1.00 98.19 310 VAL A O 1
ATOM 2579 N N . ILE A 1 311 ? -16.305 8.992 37.653 1.00 98.19 311 ILE A N 1
ATOM 2580 C CA . ILE A 1 311 ? -17.095 9.312 38.855 1.00 98.19 311 ILE A CA 1
ATOM 2581 C C . ILE A 1 311 ? -16.839 10.748 39.329 1.00 98.19 311 ILE A C 1
ATOM 2583 O O . ILE A 1 311 ? -17.780 11.407 39.768 1.00 98.19 311 ILE A O 1
ATOM 2587 N N . THR A 1 312 ? -15.606 11.254 39.215 1.00 97.56 312 THR A N 1
ATOM 2588 C CA . THR A 1 312 ? -15.293 12.651 39.566 1.00 97.56 312 THR A CA 1
ATOM 2589 C C . THR A 1 312 ? -15.903 13.668 38.600 1.00 97.56 312 THR A C 1
ATOM 2591 O O . THR A 1 312 ? -16.054 14.823 38.972 1.00 97.56 312 THR A O 1
ATOM 2594 N N . MET A 1 313 ? -16.276 13.251 37.385 1.00 97.44 313 MET A N 1
ATOM 2595 C CA . MET A 1 313 ? -16.947 14.102 36.392 1.00 97.44 313 MET A CA 1
ATOM 2596 C C . MET A 1 313 ? -18.477 14.114 36.559 1.00 97.44 313 MET A C 1
ATOM 2598 O O . MET A 1 313 ? -19.145 14.995 36.024 1.00 97.44 313 MET A O 1
ATOM 2602 N N . LEU A 1 314 ? -19.050 13.125 37.252 1.00 97.88 314 LEU A N 1
ATOM 2603 C CA . LEU A 1 314 ? -20.498 12.936 37.390 1.00 97.88 314 LEU A CA 1
ATOM 2604 C C . LEU A 1 314 ? -21.036 13.546 38.688 1.00 97.88 314 LEU A C 1
ATOM 2606 O O . LEU A 1 314 ? -20.365 13.524 39.716 1.00 97.88 314 LEU A O 1
ATOM 2610 N N . ASN A 1 315 ? -22.305 13.964 38.666 1.00 96.69 315 ASN A N 1
ATOM 2611 C CA . ASN A 1 315 ? -23.035 14.475 39.831 1.00 96.69 315 ASN A CA 1
ATOM 2612 C C . ASN A 1 315 ? -24.378 13.746 40.007 1.00 96.69 315 ASN A C 1
ATOM 2614 O O . ASN A 1 315 ? -24.920 13.196 39.051 1.00 96.69 315 ASN A O 1
ATOM 2618 N N . GLY A 1 316 ? -24.926 13.738 41.226 1.00 97.31 316 GLY A N 1
ATOM 2619 C CA . GLY A 1 316 ? -26.269 13.215 41.513 1.00 97.31 316 GLY A CA 1
ATOM 2620 C C . GLY A 1 316 ? -26.450 11.713 41.240 1.00 97.31 316 GLY A C 1
ATOM 2621 O O . GLY A 1 316 ? -25.582 10.894 41.551 1.00 97.31 316 GLY A O 1
ATOM 2622 N N . ALA A 1 317 ? -27.600 11.346 40.664 1.00 97.62 317 ALA A N 1
ATOM 2623 C CA . ALA A 1 317 ? -27.972 9.952 40.402 1.00 97.62 317 ALA A CA 1
ATOM 2624 C C . ALA A 1 317 ? -26.996 9.195 39.465 1.00 97.62 317 ALA A C 1
ATOM 2626 O O . ALA A 1 317 ? -26.626 8.067 39.807 1.00 97.62 317 ALA A O 1
ATOM 2627 N N . PRO A 1 318 ? -26.498 9.779 38.351 1.00 98.25 318 PRO A N 1
ATOM 2628 C CA . PRO A 1 318 ? -25.442 9.169 37.534 1.00 98.25 318 PRO A CA 1
ATOM 2629 C C . PRO A 1 318 ? -24.194 8.768 38.329 1.00 98.25 318 PRO A C 1
ATOM 2631 O O . PRO A 1 318 ? -23.659 7.672 38.145 1.00 98.25 318 PRO A O 1
ATOM 2634 N N . GLN A 1 319 ? -23.750 9.626 39.254 1.00 98.19 319 GLN A N 1
ATOM 2635 C CA . GLN A 1 319 ? -22.577 9.355 40.083 1.00 98.19 319 GLN A CA 1
ATOM 2636 C C . GLN A 1 319 ? -22.826 8.198 41.058 1.00 98.19 319 GLN A C 1
ATOM 2638 O O . GLN A 1 319 ? -21.956 7.344 41.238 1.00 98.19 319 GLN A O 1
ATOM 2643 N N . ALA A 1 320 ? -24.010 8.154 41.677 1.00 98.12 320 ALA A N 1
ATOM 2644 C CA . ALA A 1 320 ? -24.399 7.071 42.577 1.00 98.12 320 ALA A CA 1
ATOM 2645 C C . ALA A 1 320 ? -24.408 5.718 41.850 1.00 98.12 320 ALA A C 1
ATOM 2647 O O . ALA A 1 320 ? -23.822 4.755 42.346 1.00 98.12 320 ALA A O 1
ATOM 2648 N N . LYS A 1 321 ? -24.971 5.674 40.635 1.00 97.88 321 LYS A N 1
ATOM 2649 C CA . LYS A 1 321 ? -24.963 4.478 39.783 1.00 97.88 321 LYS A CA 1
ATOM 2650 C C . LYS A 1 321 ? -23.539 4.018 39.458 1.00 97.88 321 LYS A C 1
ATOM 2652 O O . LYS A 1 321 ? -23.216 2.853 39.653 1.00 97.88 321 LYS A O 1
ATOM 2657 N N . ALA A 1 322 ? -22.667 4.925 39.018 1.00 97.88 322 ALA A N 1
ATOM 2658 C CA . ALA A 1 322 ? -21.281 4.583 38.696 1.00 97.88 322 ALA A CA 1
ATOM 2659 C C . ALA A 1 322 ? -20.494 4.065 39.919 1.00 97.88 322 ALA A C 1
ATOM 2661 O O . ALA A 1 322 ? -19.695 3.136 39.794 1.00 97.88 322 ALA A O 1
ATOM 2662 N N . LYS A 1 323 ? -20.741 4.625 41.115 1.00 98.31 323 LYS A N 1
ATOM 2663 C CA . LYS A 1 323 ? -20.156 4.146 42.381 1.00 98.31 323 LYS A CA 1
ATOM 2664 C C . LYS A 1 323 ? -20.636 2.737 42.743 1.00 98.31 323 LYS A C 1
ATOM 2666 O O . LYS A 1 323 ? -19.841 1.943 43.242 1.00 98.31 323 LYS A O 1
ATOM 2671 N N . ASP A 1 324 ? -21.903 2.421 42.496 1.00 98.12 324 ASP A N 1
ATOM 2672 C CA . ASP A 1 324 ? -22.458 1.088 42.740 1.00 98.12 324 ASP A CA 1
ATOM 2673 C C . ASP A 1 324 ? -21.891 0.031 41.772 1.00 98.12 324 ASP A C 1
ATOM 2675 O O . ASP A 1 324 ? -21.425 -1.034 42.192 1.00 98.12 324 ASP A O 1
ATOM 2679 N N . GLU A 1 325 ? -21.791 0.371 40.481 1.00 97.81 325 GLU A N 1
ATOM 2680 C CA . GLU A 1 325 ? -21.134 -0.483 39.483 1.00 97.81 325 GLU A CA 1
ATOM 2681 C C . GLU A 1 325 ? -19.651 -0.724 39.838 1.00 97.81 325 GLU A C 1
ATOM 2683 O O . GLU A 1 325 ? -19.160 -1.852 39.733 1.00 97.81 325 GLU A O 1
ATOM 2688 N N . LEU A 1 326 ? -18.942 0.298 40.338 1.00 97.56 326 LEU A N 1
ATOM 2689 C CA . LEU A 1 326 ? -17.556 0.178 40.804 1.00 97.56 326 LEU A CA 1
ATOM 2690 C C . LEU A 1 326 ? -17.417 -0.784 41.996 1.00 97.56 326 LEU A C 1
ATOM 2692 O O . LEU A 1 326 ? -16.486 -1.597 42.017 1.00 97.56 326 LEU A O 1
ATOM 2696 N N . LYS A 1 327 ? -18.331 -0.722 42.976 1.00 97.62 327 LYS A N 1
ATOM 2697 C CA . LYS A 1 327 ? -18.359 -1.662 44.113 1.00 97.62 327 LYS A CA 1
ATOM 2698 C C . LYS A 1 327 ? -18.555 -3.095 43.625 1.00 97.62 327 LYS A C 1
ATOM 2700 O O . LYS A 1 327 ? -17.773 -3.974 43.986 1.00 97.62 327 LYS A O 1
ATOM 2705 N N . THR A 1 328 ? -19.533 -3.299 42.743 1.00 96.75 328 THR A N 1
ATOM 2706 C CA . THR A 1 328 ? -19.840 -4.608 42.150 1.00 96.75 328 THR A CA 1
ATOM 2707 C C . THR A 1 328 ? -18.640 -5.176 41.391 1.00 96.75 328 THR A C 1
ATOM 2709 O O . THR A 1 328 ? -18.257 -6.328 41.590 1.00 96.75 328 THR A O 1
ATOM 2712 N N . MET A 1 329 ? -17.996 -4.362 40.551 1.00 94.81 329 MET A N 1
ATOM 2713 C CA . MET A 1 329 ? -16.814 -4.771 39.789 1.00 94.81 329 MET A CA 1
ATOM 2714 C C . MET A 1 329 ? -15.625 -5.108 40.708 1.00 94.81 329 MET A C 1
ATOM 2716 O O . MET A 1 329 ? -14.882 -6.053 40.444 1.00 94.81 329 MET A O 1
ATOM 2720 N N . THR A 1 330 ? -15.436 -4.357 41.797 1.00 94.81 330 THR A N 1
ATOM 2721 C CA . THR A 1 330 ? -14.348 -4.603 42.759 1.00 94.81 330 THR A CA 1
ATOM 2722 C C . THR A 1 330 ? -14.559 -5.909 43.526 1.00 94.81 330 THR A C 1
ATOM 2724 O O . THR A 1 330 ? -13.593 -6.640 43.733 1.00 94.81 330 THR A O 1
ATOM 2727 N N . ALA A 1 331 ? -15.799 -6.233 43.907 1.00 95.62 331 ALA A N 1
ATOM 2728 C CA . ALA A 1 331 ? -16.131 -7.510 44.541 1.00 95.62 331 ALA A CA 1
ATOM 2729 C C . ALA A 1 331 ? -15.842 -8.695 43.603 1.00 95.62 331 ALA A C 1
ATOM 2731 O O . ALA A 1 331 ? -15.071 -9.584 43.960 1.00 95.62 331 ALA A O 1
ATOM 2732 N N . LYS A 1 332 ? -16.336 -8.640 42.358 1.00 93.38 332 LYS A N 1
ATOM 2733 C CA . LYS A 1 332 ? -16.110 -9.699 41.357 1.00 93.38 332 LYS A CA 1
ATOM 2734 C C . LYS A 1 332 ? -14.629 -9.924 41.044 1.00 93.38 332 LYS A C 1
ATOM 2736 O O . LYS A 1 332 ? -14.190 -11.058 40.918 1.00 93.38 332 LYS A O 1
ATOM 2741 N N . ASN A 1 333 ? -13.825 -8.865 40.943 1.00 91.12 333 ASN A N 1
ATOM 2742 C CA . ASN A 1 333 ? -12.389 -9.016 40.671 1.00 91.12 333 ASN A CA 1
ATOM 2743 C C . ASN A 1 333 ? -11.601 -9.635 41.842 1.00 91.12 333 ASN A C 1
ATOM 2745 O O . ASN A 1 333 ? -10.523 -10.184 41.606 1.00 91.12 333 ASN A O 1
ATOM 2749 N N . LYS A 1 334 ? -12.105 -9.551 43.084 1.00 90.88 334 LYS A N 1
ATOM 2750 C CA . LYS A 1 334 ? -11.508 -10.251 44.233 1.00 90.88 334 LYS A CA 1
ATOM 2751 C C . LYS A 1 334 ? -11.773 -11.753 44.168 1.00 90.88 334 LYS A C 1
ATOM 2753 O O . LYS A 1 334 ? -10.857 -12.519 44.421 1.00 90.88 334 LYS A O 1
ATOM 2758 N N . GLU A 1 335 ? -12.980 -12.156 43.776 1.00 88.50 335 GLU A N 1
ATOM 2759 C CA . GLU A 1 335 ? -13.350 -13.572 43.614 1.00 88.50 335 GLU A CA 1
ATOM 2760 C C . GLU A 1 335 ? -12.562 -14.261 42.488 1.00 88.50 335 GLU A C 1
ATOM 2762 O O . GLU A 1 335 ? -12.240 -15.439 42.587 1.00 88.50 335 GLU A O 1
ATOM 2767 N N . TYR A 1 336 ? -12.217 -13.519 41.431 1.00 80.94 336 TYR A N 1
ATOM 2768 C CA . TYR A 1 336 ? -11.504 -14.027 40.251 1.00 80.94 336 TYR A CA 1
ATOM 2769 C C . TYR A 1 336 ? -9.972 -13.881 40.313 1.00 80.94 336 TYR A C 1
ATOM 2771 O O . TYR A 1 336 ? -9.301 -14.188 39.328 1.00 80.94 336 TYR A O 1
ATOM 2779 N N . SER A 1 337 ? -9.398 -13.396 41.421 1.00 68.06 337 SER A N 1
ATOM 2780 C CA . SER A 1 337 ? -7.940 -13.407 41.612 1.00 68.06 337 SER A CA 1
ATOM 2781 C C . SER A 1 337 ? -7.522 -14.683 42.345 1.00 68.06 337 SER A C 1
ATOM 2783 O O . SER A 1 337 ? -7.668 -14.708 43.566 1.00 68.06 337 SER A O 1
ATOM 2785 N N . PRO A 1 338 ? -7.005 -15.707 41.639 1.00 58.66 338 PRO A N 1
ATOM 2786 C CA . PRO A 1 338 ? -6.323 -16.822 42.285 1.00 58.66 338 PRO A CA 1
ATOM 2787 C C . PRO A 1 338 ? -5.074 -16.364 43.048 1.00 58.66 338 PRO A C 1
ATOM 2789 O O . PRO A 1 338 ? -4.486 -15.295 42.703 1.00 58.66 338 PRO A O 1
#

Secondary structure (DSSP, 8-state):
---HHHHHHHHHHHHHHHHHHS-HHHHHHT--SS-SS-TTTHHHHHHHHHHHHHHHHHHHHHHHH-S--HHHHHHHHHHHHHHHHHHHHHHHHTHHHHHTTTT--HHHHHHHHHHHHHHHHHHHS-HHHHHS------HHHHHHHHHHHHHHHHHHHHHHHHHHHHHHHH--SHHHHHHHHHHHHHHHHHHHHHHHTT-HHHHTT-HHHHHHHHHHHHHHHHHHHHHHHHHSS---PPPSS-HHHHHHHHHHTT----TTTHHHHHHHTT-S-HHHHHHHHHHHHSHHHHHSPPSSHHHHHHHHHHHHHHHHH--HHHHHHHHHHHHHHHHHHHHT--

Radius of gyration: 31.47 Å; Cα contacts (8 Å, |Δi|>4): 217; chains: 1; bou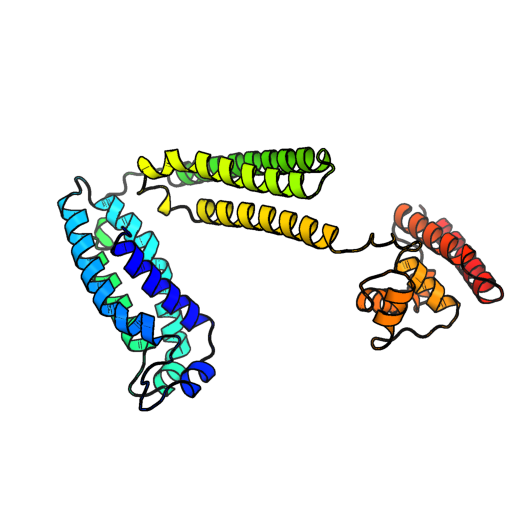nding box: 62×52×80 Å

Mean predicted aligned error: 15.16 Å

pLDDT: mean 86.33, std 14.72, range [40.5, 98.62]

Foldseek 3Di:
DDQLLVVLLVLLQQLLVCVVPDDLVQFLVQDDPVRNGRPSNVVSLVCNVVSLVSNLVSLVVCVVPDPDCVLVLVLLCLSQVVSLVSLVVVCVVCVVSQVVSDDSRSSVSSNVSSVSSVVSSCVVPPPVVVPPPPDPPVVVVVVVVVVVVVVVVVVVVVVVVVVLVVVLVVDDDLVVNLVSLVVVLVVVVVVVVVVCPPCVSPVSSDPPVVVVNVVSVVVSVVVNVVSVVCVPDDPQPDQPDDLLLLLLLCLLVVNDQDPVCQCVSCVVRSHRDSVVSSVSNVQVNDLCSLQPADPDPVVLVVSLVSLVVSLVVDDDPSNVVSVVSSVNNVVNNVVVDD

Sequence (338 aa):
MTDNIELHQENIWRFIDISTRCSFKYFKENISKTNPFSPLLAPFVNNARLYFEQFKRELVIQLSKAINPAPIGIDLRSRFYLMIDRYTNWYSKNIENINSLGRNNVFELMLNIIGDTKAEIEKYFPENTLSEKIFPINIKQQKEDLQQIFSDEEKRYAKDKKRIVAKLNTILEPENKIAFLKNELRVFYEGLQPVTTASSGVIQQFPTFQNKKLFLDRFIETEIQKIENGVNSSPVQKPEHSLREVALFLFYNGEKVDKKNADQLAKKYNHKSGQKLYQLFTFYSSNSNRIQPEETKKKAANKIALLNRVITMLNGAPQAKAKDELKTMTAKNKEYSP

Solvent-accessible surface area (backbone atoms only — not comparable to full-atom values): 19135 Å² total; per-residue (Å²): 133,81,56,46,54,56,55,32,50,51,44,54,50,53,47,48,53,51,62,75,71,55,56,68,66,60,46,60,75,48,43,44,96,92,36,59,41,29,79,88,50,36,69,44,60,74,40,45,64,60,31,48,58,40,26,54,53,45,51,52,53,52,51,77,70,40,94,64,54,63,66,57,46,53,48,52,46,69,68,44,47,64,56,48,53,53,45,56,57,50,48,66,77,37,45,71,68,52,59,72,59,49,96,53,39,64,67,60,58,49,47,51,54,49,49,51,52,52,50,58,51,36,75,80,46,46,78,76,68,61,73,80,68,61,68,90,66,58,62,66,56,56,51,50,53,51,51,51,53,51,54,53,50,51,54,51,48,56,49,51,53,52,51,52,54,55,52,48,72,71,46,83,55,64,70,59,41,46,53,48,50,56,48,53,53,48,53,53,54,60,70,52,56,75,58,60,79,80,40,65,80,64,62,76,76,41,71,65,60,60,51,47,52,54,49,53,51,52,50,51,53,51,52,45,50,52,48,58,54,50,74,74,42,74,81,75,64,74,48,94,55,55,63,66,42,52,23,49,45,36,53,53,70,68,52,87,72,42,91,86,50,17,48,60,55,24,45,78,53,60,39,92,52,11,72,59,34,34,52,45,30,60,50,56,68,37,65,61,73,68,37,57,64,52,99,38,74,67,57,38,52,54,51,52,56,45,50,55,59,31,42,75,75,43,63,69,69,42,22,54,51,50,53,51,47,49,52,54,26,54,53,48,43,57,75,69,55,129